Protein AF-0000000077543003 (afdb_homodimer)

Radius of gyration: 17.44 Å; Cα contacts (8 Å, |Δi|>4): 346; chains: 2; bounding box: 50×44×36 Å

Structure (mmCIF, N/CA/C/O backbone):
data_AF-0000000077543003-model_v1
#
loop_
_entity.id
_entity.type
_entity.pdbx_description
1 polymer 'Uncharacterized protein'
#
loop_
_atom_site.group_PDB
_atom_site.id
_atom_site.type_symbol
_atom_site.label_atom_id
_atom_site.label_alt_id
_atom_site.label_comp_id
_atom_site.label_asym_id
_atom_site.label_entity_id
_atom_site.label_seq_id
_atom_site.pdbx_PDB_ins_code
_atom_site.Cartn_x
_atom_site.Cartn_y
_atom_site.Cartn_z
_atom_site.occupancy
_atom_site.B_iso_or_equiv
_atom_site.auth_seq_id
_atom_site.auth_comp_id
_atom_site.auth_asym_id
_atom_site.auth_atom_id
_atom_site.pdbx_PDB_model_num
ATOM 1 N N . MET A 1 1 ? -26.031 11.914 14.305 1 41.25 1 MET A N 1
ATOM 2 C CA . MET A 1 1 ? -25.172 10.742 14.172 1 41.25 1 MET A CA 1
ATOM 3 C C . MET A 1 1 ? -23.984 10.828 15.141 1 41.25 1 MET A C 1
ATOM 5 O O . MET A 1 1 ? -23.328 11.859 15.234 1 41.25 1 MET A O 1
ATOM 9 N N . VAL A 1 2 ? -23.922 10.047 16.141 1 52.62 2 VAL A N 1
ATOM 10 C CA . VAL A 1 2 ? -22.953 10.148 17.234 1 52.62 2 VAL A CA 1
ATOM 11 C C . VAL A 1 2 ? -21.531 10.148 16.672 1 52.62 2 VAL A C 1
ATOM 13 O O . VAL A 1 2 ? -21.109 9.172 16.047 1 52.62 2 VAL A O 1
ATOM 16 N N . SER A 1 3 ? -20.984 11.211 16.266 1 73.56 3 SER A N 1
ATOM 17 C CA . SER A 1 3 ? -19.672 11.398 15.656 1 73.56 3 SER A CA 1
ATOM 18 C C . SER A 1 3 ? -18.562 10.953 16.609 1 73.56 3 SER A C 1
ATOM 20 O O . SER A 1 3 ? -18.469 11.43 17.734 1 73.56 3 SER A O 1
ATOM 22 N N . LEU A 1 4 ? -18 9.711 16.422 1 89.62 4 LEU A N 1
ATOM 23 C CA . LEU A 1 4 ? -16.891 9.203 17.234 1 89.62 4 LEU A CA 1
ATOM 24 C C . LEU A 1 4 ? -15.789 10.242 17.359 1 89.62 4 LEU A C 1
ATOM 26 O O . LEU A 1 4 ? -15.625 11.094 16.484 1 89.62 4 LEU A O 1
ATOM 30 N N . SER A 1 5 ? -15.18 10.297 18.531 1 95.69 5 SER A N 1
ATOM 31 C CA . SER A 1 5 ? -14.062 11.219 18.734 1 95.69 5 SER A CA 1
ATOM 32 C C . SER A 1 5 ? -12.906 10.898 17.781 1 95.69 5 SER A C 1
ATOM 34 O O . SER A 1 5 ? -12.766 9.758 17.328 1 95.69 5 SER A O 1
ATOM 36 N N . PRO A 1 6 ? -12.094 11.883 17.5 1 96.5 6 PRO A N 1
ATOM 37 C CA . PRO A 1 6 ? -10.914 11.641 16.656 1 96.5 6 PRO A CA 1
ATOM 38 C C . PRO A 1 6 ? -10.008 10.547 17.219 1 96.5 6 PRO A C 1
ATOM 40 O O . PRO A 1 6 ? -9.43 9.766 16.453 1 96.5 6 PRO A O 1
ATOM 43 N N . SER A 1 7 ? -9.859 10.461 18.516 1 96.69 7 SER A N 1
ATOM 44 C CA . SER A 1 7 ? -9.039 9.43 19.141 1 96.69 7 SER A CA 1
ATOM 45 C C . SER A 1 7 ? -9.633 8.047 18.922 1 96.69 7 SER A C 1
ATOM 47 O O . SER A 1 7 ? -8.898 7.066 18.734 1 96.69 7 SER A O 1
ATOM 49 N N . THR A 1 8 ? -10.922 7.922 18.953 1 97 8 THR A N 1
ATOM 50 C CA . THR A 1 8 ? -11.57 6.645 18.688 1 97 8 THR A CA 1
ATOM 51 C C . THR A 1 8 ? -11.352 6.207 17.25 1 97 8 THR A C 1
ATOM 53 O O . THR A 1 8 ? -11.039 5.043 16.984 1 97 8 THR A O 1
ATOM 56 N N . TRP A 1 9 ? -11.484 7.102 16.312 1 97.81 9 TRP A N 1
ATOM 57 C CA . TRP A 1 9 ? -11.211 6.793 14.914 1 97.81 9 TRP A CA 1
ATOM 58 C C . TRP A 1 9 ? -9.766 6.34 14.734 1 97.81 9 TRP A C 1
ATOM 60 O O . TRP A 1 9 ? -9.492 5.414 13.969 1 97.81 9 TRP A O 1
ATOM 70 N N . ASN A 1 10 ? -8.891 7.012 15.461 1 98.44 10 ASN A N 1
ATOM 71 C CA . ASN A 1 10 ? -7.488 6.617 15.383 1 98.44 10 ASN A CA 1
ATOM 72 C C . ASN A 1 10 ? -7.285 5.18 15.852 1 98.44 10 ASN A C 1
ATOM 74 O O . ASN A 1 10 ? -6.57 4.406 15.211 1 98.44 10 ASN A O 1
ATOM 78 N N . THR A 1 11 ? -7.953 4.816 16.938 1 98.25 11 THR A N 1
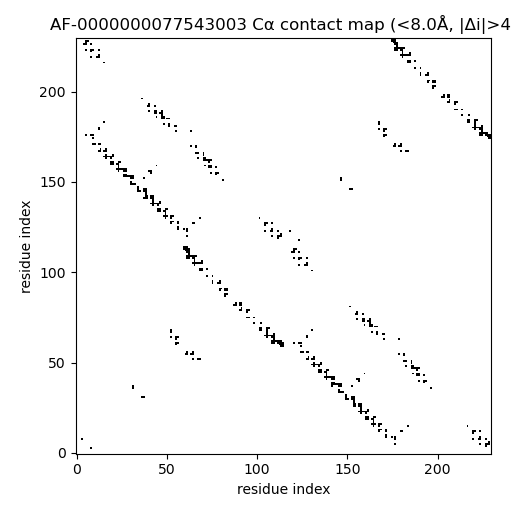ATOM 79 C CA . THR A 1 11 ? -7.863 3.459 17.469 1 98.25 11 THR A CA 1
ATOM 80 C C . THR A 1 11 ? -8.43 2.453 16.469 1 98.25 11 THR A C 1
ATOM 82 O O . THR A 1 11 ? -7.844 1.387 16.266 1 98.25 11 THR A O 1
ATOM 85 N N . LEU A 1 12 ? -9.508 2.77 15.875 1 98.06 12 LEU A N 1
ATOM 86 C CA . LEU A 1 12 ? -10.086 1.903 14.852 1 98.06 12 LEU A CA 1
ATOM 87 C C . LEU A 1 12 ? -9.133 1.757 13.664 1 98.06 12 LEU A C 1
ATOM 89 O O . LEU A 1 12 ? -8.992 0.665 13.109 1 98.06 12 LEU A O 1
ATOM 93 N N . GLY A 1 13 ? -8.492 2.902 13.266 1 98.5 13 GLY A N 1
ATOM 94 C CA . GLY A 1 13 ? -7.496 2.844 12.203 1 98.5 13 GLY A CA 1
ATOM 95 C C . GLY A 1 13 ? -6.328 1.932 12.539 1 98.5 13 GLY A C 1
ATOM 96 O O . GLY A 1 13 ? -5.848 1.196 11.672 1 98.5 13 GLY A O 1
ATOM 97 N N . LEU A 1 14 ? -5.867 1.936 13.75 1 98.62 14 LEU A N 1
ATOM 98 C CA . LEU A 1 14 ? -4.809 1.029 14.188 1 98.62 14 LEU A CA 1
ATOM 99 C C . LEU A 1 14 ? -5.277 -0.42 14.133 1 98.62 14 LEU A C 1
ATOM 101 O O . LEU A 1 14 ? -4.484 -1.326 13.875 1 98.62 14 LEU A O 1
ATOM 105 N N . GLY A 1 15 ? -6.535 -0.587 14.352 1 98.5 15 GLY A N 1
ATOM 106 C CA . GLY A 1 15 ? -7.113 -1.905 14.141 1 98.5 15 GLY A CA 1
ATOM 107 C C . GLY A 1 15 ? -7.012 -2.377 12.703 1 98.5 15 GLY A C 1
ATOM 108 O O . GLY A 1 15 ? -6.73 -3.549 12.445 1 98.5 15 GLY A O 1
ATOM 109 N N . VAL A 1 16 ? -7.281 -1.498 11.75 1 98.56 16 VAL A N 1
ATOM 110 C CA . VAL A 1 16 ? -7.129 -1.822 10.336 1 98.56 16 VAL A CA 1
ATOM 111 C C . VAL A 1 16 ? -5.672 -2.186 10.047 1 98.56 16 VAL A C 1
ATOM 113 O O . VAL A 1 16 ? -5.398 -3.131 9.305 1 98.56 16 VAL A O 1
ATOM 116 N N . ALA A 1 17 ? -4.68 -1.458 10.625 1 98.69 17 ALA A N 1
ATOM 117 C CA . ALA A 1 17 ? -3.262 -1.785 10.477 1 98.69 17 ALA A CA 1
ATOM 118 C C . ALA A 1 17 ? -2.98 -3.211 10.945 1 98.69 17 ALA A C 1
ATOM 120 O O . ALA A 1 17 ? -2.307 -3.977 10.25 1 98.69 17 ALA A O 1
ATOM 121 N N . ALA A 1 18 ? -3.545 -3.566 12.102 1 98.19 18 ALA A N 1
ATOM 122 C CA . ALA A 1 18 ? -3.379 -4.922 12.625 1 98.19 18 ALA A CA 1
ATOM 123 C C . ALA A 1 18 ? -4.012 -5.949 11.688 1 98.19 18 ALA A C 1
ATOM 125 O O . ALA A 1 18 ? -3.49 -7.055 11.531 1 98.19 18 ALA A O 1
ATOM 126 N N . GLY A 1 19 ? -5.121 -5.566 11.125 1 97.62 19 GLY A N 1
ATOM 127 C CA . GLY A 1 19 ? -5.75 -6.438 10.141 1 97.62 19 GLY A CA 1
ATOM 128 C C . GLY A 1 19 ? -4.867 -6.723 8.945 1 97.62 19 GLY A C 1
ATOM 129 O O . GLY A 1 19 ? -4.727 -7.879 8.531 1 97.62 19 GLY A O 1
ATOM 130 N N . TRP A 1 20 ? -4.246 -5.711 8.406 1 97.44 20 TRP A N 1
ATOM 131 C CA . TRP A 1 20 ? -3.342 -5.887 7.273 1 97.44 20 TRP A CA 1
ATOM 132 C C . TRP A 1 20 ? -2.127 -6.719 7.676 1 97.44 20 TRP A C 1
ATOM 134 O O . TRP A 1 20 ? -1.639 -7.535 6.887 1 97.44 20 TRP A O 1
ATOM 144 N N . ALA A 1 21 ? -1.606 -6.5 8.875 1 97 21 ALA A N 1
ATOM 145 C CA . ALA A 1 21 ? -0.487 -7.309 9.352 1 97 21 ALA A CA 1
ATOM 146 C C . ALA A 1 21 ? -0.865 -8.781 9.422 1 97 21 ALA A C 1
ATOM 148 O O . ALA A 1 21 ? -0.092 -9.648 9 1 97 21 ALA A O 1
ATOM 149 N N . THR A 1 22 ? -2.029 -9.055 9.922 1 95.69 22 THR A N 1
ATOM 150 C CA . THR A 1 22 ? -2.51 -10.422 10.031 1 95.69 22 THR A CA 1
ATOM 151 C C . THR A 1 22 ? -2.689 -11.047 8.648 1 95.69 22 THR A C 1
ATOM 153 O O . THR A 1 22 ? -2.266 -12.18 8.406 1 95.69 22 THR A O 1
ATOM 156 N N . LEU A 1 23 ? -3.309 -10.289 7.758 1 90.94 23 LEU A N 1
ATOM 157 C CA . LEU A 1 23 ? -3.48 -10.789 6.398 1 90.94 23 LEU A CA 1
ATOM 158 C C . LEU A 1 23 ? -2.129 -11.055 5.742 1 90.94 23 LEU A C 1
ATOM 160 O O . LEU A 1 23 ? -1.963 -12.047 5.027 1 90.94 23 LEU A O 1
ATOM 164 N N . GLY A 1 24 ? -1.182 -10.133 5.945 1 90.06 24 GLY A N 1
ATOM 165 C CA . GLY A 1 24 ? 0.164 -10.336 5.434 1 90.06 24 GLY A CA 1
ATOM 166 C C . GLY A 1 24 ? 0.815 -11.602 5.953 1 90.06 24 GLY A C 1
ATOM 167 O O . GLY A 1 24 ? 1.473 -12.328 5.199 1 90.06 24 GLY A O 1
ATOM 168 N N . LEU A 1 25 ? 0.625 -11.875 7.184 1 89.94 25 LEU A N 1
ATOM 169 C CA . LEU A 1 25 ? 1.165 -13.094 7.777 1 89.94 25 LEU A CA 1
ATOM 170 C C . LEU A 1 25 ? 0.517 -14.336 7.172 1 89.94 25 LEU A C 1
ATOM 172 O O . LEU A 1 25 ? 1.205 -15.305 6.844 1 89.94 25 LEU A O 1
ATOM 176 N N . VAL A 1 26 ? -0.748 -14.336 6.961 1 83.56 26 VAL A N 1
ATOM 177 C CA . VAL A 1 26 ? -1.475 -15.453 6.363 1 83.56 26 VAL A CA 1
ATOM 178 C C . VAL A 1 26 ? -1.038 -15.633 4.91 1 83.56 26 VAL A C 1
ATOM 180 O O . VAL A 1 26 ? -0.916 -16.766 4.43 1 83.56 26 VAL A O 1
ATOM 183 N N . GLY A 1 27 ? -0.895 -14.531 4.262 1 78.31 27 GLY A N 1
ATOM 184 C CA . GLY A 1 27 ? -0.444 -14.562 2.879 1 78.31 27 GLY A CA 1
ATOM 185 C C . GLY A 1 27 ? 0.878 -15.289 2.701 1 78.31 27 GLY A C 1
ATOM 186 O O . GLY A 1 27 ? 1.078 -15.992 1.709 1 78.31 27 GLY A O 1
ATOM 187 N N . PHE A 1 28 ? 1.748 -15.203 3.693 1 75.69 28 PHE A N 1
ATOM 188 C CA . PHE A 1 28 ? 3.033 -15.883 3.621 1 75.69 28 PHE A CA 1
ATOM 189 C C . PHE A 1 28 ? 2.846 -17.391 3.652 1 75.69 28 PHE A C 1
ATOM 191 O O . PHE A 1 28 ? 3.691 -18.141 3.154 1 75.69 28 PHE A O 1
ATOM 198 N N . PHE A 1 29 ? 1.587 -17.812 3.971 1 71 29 PHE A N 1
ATOM 199 C CA . PHE A 1 29 ? 1.369 -19.234 4.117 1 71 29 PHE A CA 1
ATOM 200 C C . PHE A 1 29 ? 0.332 -19.734 3.119 1 71 29 PHE A C 1
ATOM 202 O O . PHE A 1 29 ? 0.017 -20.938 3.082 1 71 29 PHE A O 1
ATOM 209 N N . GLN A 1 30 ? -0.212 -18.875 2.383 1 64.69 30 GLN A N 1
ATOM 210 C CA . GLN A 1 30 ? -1.275 -19.266 1.468 1 64.69 30 GLN A CA 1
ATOM 211 C C . GLN A 1 30 ? -0.704 -19.75 0.139 1 64.69 30 GLN A C 1
ATOM 213 O O . GLN A 1 30 ? 0.297 -19.219 -0.345 1 64.69 30 GLN A O 1
ATOM 218 N N . GLN A 1 31 ? -1.123 -20.938 -0.263 1 59.84 31 GLN A N 1
ATOM 219 C CA . GLN A 1 31 ? -0.816 -21.469 -1.582 1 59.84 31 GLN A CA 1
ATOM 220 C C . GLN A 1 31 ? -1.866 -21.047 -2.607 1 59.84 31 GLN A C 1
ATOM 222 O O . GLN A 1 31 ? -3.055 -21.328 -2.434 1 59.84 31 GLN A O 1
ATOM 227 N N . LEU A 1 32 ? -1.515 -19.984 -3.283 1 57.56 32 LEU A N 1
ATOM 228 C CA . LEU A 1 32 ? -2.484 -19.609 -4.309 1 57.56 32 LEU A CA 1
ATOM 229 C C . LEU A 1 32 ? -2.141 -20.266 -5.645 1 57.56 32 LEU A C 1
ATOM 231 O O . LEU A 1 32 ? -0.965 -20.406 -5.984 1 57.56 32 LEU A O 1
ATOM 235 N N . ASP A 1 33 ? -2.867 -21.125 -6.086 1 57.72 33 ASP A N 1
ATOM 236 C CA . ASP A 1 33 ? -2.564 -22.031 -7.199 1 57.72 33 ASP A CA 1
ATOM 237 C C . ASP A 1 33 ? -2.686 -21.297 -8.539 1 57.72 33 ASP A C 1
ATOM 239 O O . ASP A 1 33 ? -2.078 -21.703 -9.531 1 57.72 33 ASP A O 1
ATOM 243 N N . GLN A 1 34 ? -3.281 -20.188 -8.625 1 61.5 34 GLN A N 1
ATOM 244 C CA . GLN A 1 34 ? -3.482 -19.797 -10.023 1 61.5 34 GLN A CA 1
ATOM 245 C C . GLN A 1 34 ? -2.721 -18.531 -10.359 1 61.5 34 GLN A C 1
ATOM 247 O O . GLN A 1 34 ? -2.635 -17.609 -9.539 1 61.5 34 GLN A O 1
ATOM 252 N N . LEU A 1 35 ? -2.004 -18.547 -11.477 1 59.62 35 LEU A N 1
ATOM 253 C CA . LEU A 1 35 ? -1.245 -17.453 -12.078 1 59.62 35 LEU A CA 1
ATOM 254 C C . LEU A 1 35 ? -2.092 -16.188 -12.172 1 59.62 35 LEU A C 1
ATOM 256 O O . LEU A 1 35 ? -1.618 -15.094 -11.867 1 59.62 35 LEU A O 1
ATOM 260 N N . SER A 1 36 ? -3.207 -16.391 -12.719 1 66.94 36 SER A N 1
ATOM 261 C CA . SER A 1 36 ? -4.07 -15.242 -12.961 1 66.94 36 SER A CA 1
ATOM 262 C C . SER A 1 36 ? -4.406 -14.516 -11.656 1 66.94 36 SER A C 1
ATOM 264 O O . SER A 1 36 ? -4.539 -13.297 -11.641 1 66.94 36 SER A O 1
ATOM 266 N N . SER A 1 37 ? -4.367 -15.156 -10.695 1 77.06 37 SER A N 1
ATOM 267 C CA . SER A 1 37 ? -4.66 -14.578 -9.391 1 77.06 37 SER A CA 1
ATOM 268 C C . SER A 1 37 ? -3.496 -13.719 -8.898 1 77.06 37 SER A C 1
ATOM 270 O O . SER A 1 37 ? -3.707 -12.664 -8.297 1 77.06 37 SER A O 1
ATOM 272 N N . MET A 1 38 ? -2.383 -14.039 -9.398 1 78.88 38 MET A N 1
ATOM 273 C CA . MET A 1 38 ? -1.2 -13.312 -8.953 1 78.88 38 MET A CA 1
ATOM 27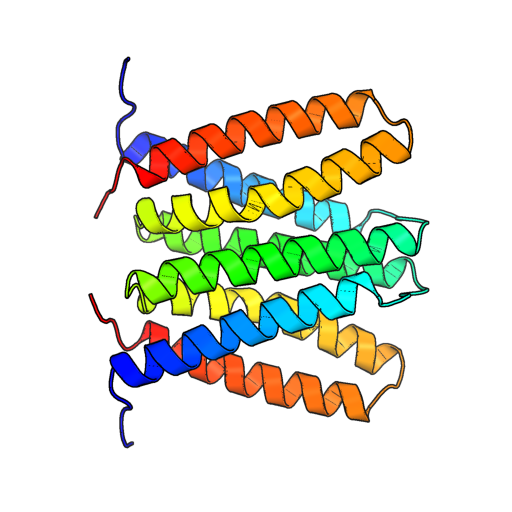4 C C . MET A 1 38 ? -1.154 -11.914 -9.562 1 78.88 38 MET A C 1
ATOM 276 O O . MET A 1 38 ? -0.813 -10.945 -8.875 1 78.88 38 MET A O 1
ATOM 280 N N . ALA A 1 39 ? -1.514 -11.906 -10.805 1 82.75 39 ALA A N 1
ATOM 281 C CA . ALA A 1 39 ? -1.541 -10.617 -11.492 1 82.75 39 ALA A CA 1
ATOM 282 C C . ALA A 1 39 ? -2.508 -9.656 -10.805 1 82.75 39 ALA A C 1
ATOM 284 O O . ALA A 1 39 ? -2.197 -8.477 -10.625 1 82.75 39 ALA A O 1
ATOM 285 N N . LEU A 1 40 ? -3.598 -10.141 -10.469 1 86.69 40 LEU A N 1
ATOM 286 C CA . LEU A 1 40 ? -4.613 -9.312 -9.836 1 86.69 40 LEU A CA 1
ATOM 287 C C . LEU A 1 40 ? -4.18 -8.914 -8.422 1 86.69 40 LEU A C 1
ATOM 289 O O . LEU A 1 40 ? -4.414 -7.781 -7.996 1 86.69 40 LEU A O 1
ATOM 293 N N . ILE A 1 41 ? -3.539 -9.781 -7.758 1 88.56 41 ILE A N 1
ATOM 294 C CA . ILE A 1 41 ? -3.068 -9.523 -6.402 1 88.56 41 ILE A CA 1
ATOM 295 C C . ILE A 1 41 ? -1.963 -8.469 -6.43 1 88.56 41 ILE A C 1
ATOM 297 O O . ILE A 1 41 ? -2.021 -7.477 -5.699 1 88.56 41 ILE A O 1
ATOM 301 N N . LEU A 1 42 ? -1.051 -8.664 -7.273 1 89.31 42 LEU A N 1
ATOM 302 C CA . LEU A 1 42 ? 0.066 -7.73 -7.398 1 89.31 42 LEU A CA 1
ATOM 303 C C . LEU A 1 42 ? -0.408 -6.379 -7.922 1 89.31 42 LEU A C 1
ATOM 305 O O . LEU A 1 42 ? -0.081 -5.336 -7.348 1 89.31 42 LEU A O 1
ATOM 309 N N . GLY A 1 43 ? -1.164 -6.426 -8.938 1 91.94 43 GLY A N 1
ATOM 310 C CA . GLY A 1 43 ? -1.626 -5.195 -9.562 1 91.94 43 GLY A CA 1
ATOM 311 C C . GLY A 1 43 ? -2.465 -4.336 -8.641 1 91.94 43 GLY A C 1
ATOM 312 O O . GLY A 1 43 ? -2.262 -3.121 -8.555 1 91.94 43 GLY A O 1
ATOM 313 N N . SER A 1 44 ? -3.4 -4.898 -7.973 1 94.19 44 SER A N 1
ATOM 314 C CA . SER A 1 44 ? -4.289 -4.137 -7.098 1 94.19 44 SER A CA 1
ATOM 315 C C . SER A 1 44 ? -3.518 -3.496 -5.949 1 94.19 44 SER A C 1
ATOM 317 O O . SER A 1 44 ? -3.764 -2.34 -5.602 1 94.19 44 SER A O 1
ATOM 319 N N . ARG A 1 45 ? -2.619 -4.184 -5.352 1 95.62 45 ARG A N 1
ATOM 320 C CA . ARG A 1 45 ? -1.847 -3.66 -4.23 1 95.62 45 ARG A CA 1
ATOM 321 C C . ARG A 1 45 ? -0.924 -2.533 -4.68 1 95.62 45 ARG A C 1
ATOM 323 O O . ARG A 1 45 ? -0.849 -1.487 -4.031 1 95.62 45 ARG A O 1
ATOM 330 N N . ASP A 1 46 ? -0.291 -2.73 -5.832 1 96.69 46 ASP A N 1
ATOM 331 C CA . ASP A 1 46 ? 0.576 -1.672 -6.34 1 96.69 46 ASP A CA 1
ATOM 332 C C . ASP A 1 46 ? -0.234 -0.435 -6.723 1 96.69 46 ASP A C 1
ATOM 334 O O . ASP A 1 46 ? 0.194 0.694 -6.477 1 96.69 46 ASP A O 1
ATOM 338 N N . PHE A 1 47 ? -1.412 -0.61 -7.258 1 96.56 47 PHE A N 1
ATOM 339 C CA . PHE A 1 47 ? -2.266 0.519 -7.609 1 96.56 47 PHE A CA 1
ATOM 340 C C . PHE A 1 47 ? -2.766 1.23 -6.359 1 96.56 47 PHE A C 1
ATOM 342 O O . PHE A 1 47 ? -2.93 2.451 -6.355 1 96.56 47 PHE A O 1
ATOM 349 N N . SER A 1 48 ? -3.076 0.48 -5.359 1 98.19 48 SER A N 1
ATOM 350 C CA . SER A 1 48 ? -3.49 1.083 -4.098 1 98.19 48 SER A CA 1
ATOM 351 C C . SER A 1 48 ? -2.406 2.002 -3.541 1 98.19 48 SER A C 1
ATOM 353 O O . SER A 1 48 ? -2.693 3.119 -3.109 1 98.19 48 SER A O 1
ATOM 355 N N . ILE A 1 49 ? -1.179 1.562 -3.545 1 98.56 49 ILE A N 1
ATOM 356 C CA . ILE A 1 49 ? -0.05 2.355 -3.07 1 98.56 49 ILE A CA 1
ATOM 357 C C . ILE A 1 49 ? 0.108 3.602 -3.938 1 98.56 49 ILE A C 1
ATOM 359 O O . ILE A 1 49 ? 0.27 4.711 -3.42 1 98.56 49 ILE A O 1
ATOM 363 N N . ALA A 1 50 ? -0.031 3.416 -5.266 1 98.62 50 ALA A N 1
ATOM 364 C CA . ALA A 1 50 ? 0.092 4.543 -6.188 1 98.62 50 ALA A CA 1
ATOM 365 C C . ALA A 1 50 ? -0.967 5.605 -5.898 1 98.62 50 ALA A C 1
ATOM 367 O O . ALA A 1 50 ? -0.662 6.797 -5.852 1 98.62 50 ALA A O 1
ATOM 368 N N . THR A 1 51 ? -2.135 5.148 -5.727 1 98.5 51 THR A N 1
ATOM 369 C CA . THR A 1 51 ? -3.246 6.059 -5.48 1 98.5 51 THR A CA 1
ATOM 370 C C . THR A 1 51 ? -3.033 6.832 -4.184 1 98.5 51 THR A C 1
ATOM 372 O O . THR A 1 51 ? -3.213 8.0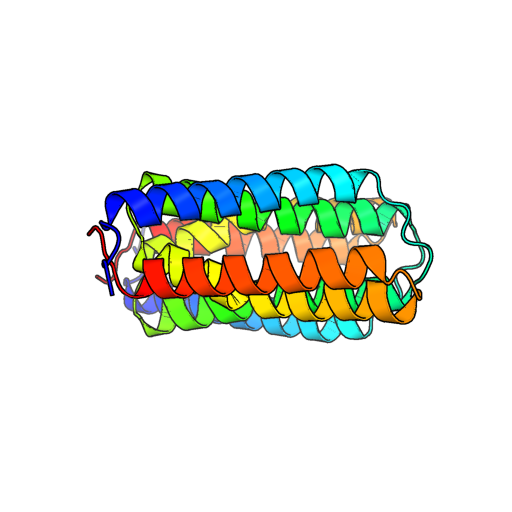55 -4.145 1 98.5 51 THR A O 1
ATOM 375 N N . ALA A 1 52 ? -2.641 6.133 -3.135 1 98.81 52 ALA A N 1
ATOM 376 C CA . ALA A 1 52 ? -2.387 6.809 -1.865 1 98.81 52 ALA A CA 1
ATOM 377 C C . ALA A 1 52 ? -1.27 7.836 -2.006 1 98.81 52 ALA A C 1
ATOM 379 O O . ALA A 1 52 ? -1.389 8.961 -1.518 1 98.81 52 ALA A O 1
ATOM 380 N N . LEU A 1 53 ? -0.215 7.465 -2.668 1 98.88 53 LEU A N 1
ATOM 381 C CA . LEU A 1 53 ? 0.904 8.383 -2.852 1 98.88 53 LEU A CA 1
ATOM 382 C C . LEU A 1 53 ? 0.477 9.609 -3.654 1 98.88 53 LEU A C 1
ATOM 384 O O . LEU A 1 53 ? 0.866 10.734 -3.332 1 98.88 53 LEU A O 1
ATOM 388 N N . PHE A 1 54 ? -0.26 9.367 -4.668 1 98.75 54 PHE A N 1
ATOM 389 C CA . PHE A 1 54 ? -0.726 10.477 -5.496 1 98.75 54 PHE A CA 1
ATOM 390 C C . PHE A 1 54 ? -1.574 11.445 -4.68 1 98.75 54 PHE A C 1
ATOM 392 O O . PHE A 1 54 ? -1.396 12.664 -4.766 1 98.75 54 PHE A O 1
ATOM 399 N N . MET A 1 55 ? -2.463 10.922 -3.9 1 98.44 55 MET A N 1
ATOM 400 C CA . MET A 1 55 ? -3.346 11.766 -3.098 1 98.44 55 MET A CA 1
ATOM 401 C C . MET A 1 55 ? -2.557 12.516 -2.029 1 98.44 55 MET A C 1
ATOM 403 O O . MET A 1 55 ? -2.801 13.703 -1.787 1 98.44 55 MET A O 1
ATOM 407 N N . LEU A 1 56 ? -1.665 11.852 -1.369 1 98.5 56 LEU A N 1
ATOM 408 C CA . LEU A 1 56 ? -0.83 12.516 -0.375 1 98.5 56 LEU A CA 1
ATOM 409 C C . LEU A 1 56 ? 0.026 13.602 -1.023 1 98.5 56 LEU A C 1
ATOM 411 O O . LEU A 1 56 ? 0.181 14.695 -0.468 1 98.5 56 LEU A O 1
ATOM 415 N N . GLY A 1 57 ? 0.571 13.281 -2.168 1 98.31 57 GLY A N 1
ATOM 416 C CA . GLY A 1 57 ? 1.372 14.258 -2.889 1 98.31 57 GLY A CA 1
ATOM 417 C C . GLY A 1 57 ? 0.584 15.492 -3.303 1 98.31 57 GLY A C 1
ATOM 418 O O . GLY A 1 57 ? 1.048 16.625 -3.127 1 98.31 57 GLY A O 1
ATOM 419 N N . ARG A 1 58 ? -0.549 15.305 -3.826 1 97.75 58 ARG A N 1
ATOM 420 C CA . ARG A 1 58 ? -1.401 16.406 -4.246 1 97.75 58 ARG A CA 1
ATOM 421 C C . ARG A 1 58 ? -1.789 17.281 -3.057 1 97.75 58 ARG A C 1
ATOM 423 O O . ARG A 1 58 ? -1.985 18.5 -3.205 1 97.75 58 ARG A O 1
ATOM 430 N N . ALA A 1 59 ? -1.911 16.672 -1.924 1 97.38 59 ALA A N 1
ATOM 431 C CA . ALA A 1 59 ? -2.291 17.391 -0.711 1 97.38 59 ALA A CA 1
ATOM 432 C C . ALA A 1 59 ? -1.074 18.047 -0.055 1 97.38 59 ALA A C 1
ATOM 434 O O . ALA A 1 59 ? -1.202 18.734 0.96 1 97.38 59 ALA A O 1
ATOM 435 N N . GLY A 1 60 ? 0.115 17.828 -0.611 1 97.56 60 GLY A N 1
ATOM 436 C CA . GLY A 1 60 ? 1.33 18.422 -0.076 1 97.56 60 GLY A CA 1
ATOM 437 C C . GLY A 1 60 ? 1.783 17.781 1.225 1 97.56 60 GLY A C 1
ATOM 438 O O . GLY A 1 60 ? 2.422 18.438 2.051 1 97.56 60 GLY A O 1
ATOM 439 N N . ARG A 1 61 ? 1.376 16.547 1.444 1 98.06 61 ARG A N 1
ATOM 440 C CA . ARG A 1 61 ? 1.723 15.859 2.68 1 98.06 61 ARG A CA 1
ATOM 441 C C . ARG A 1 61 ? 3.027 15.086 2.525 1 98.06 61 ARG A C 1
ATOM 443 O O . ARG A 1 61 ? 3.037 13.852 2.586 1 98.06 61 ARG A O 1
ATOM 450 N N . ASN A 1 62 ? 4.113 15.797 2.506 1 98.25 62 ASN A N 1
ATOM 451 C CA . ASN A 1 62 ? 5.43 15.242 2.211 1 98.25 62 ASN A CA 1
ATOM 452 C C . ASN A 1 62 ? 5.852 14.219 3.262 1 98.25 62 ASN A C 1
ATOM 454 O O . ASN A 1 62 ? 6.348 13.141 2.924 1 98.25 62 ASN A O 1
ATOM 458 N N . GLU A 1 63 ? 5.648 14.531 4.512 1 98.12 63 GLU A N 1
ATOM 459 C CA . GLU A 1 63 ? 6.105 13.641 5.57 1 98.12 63 GLU A CA 1
ATOM 460 C C . GLU A 1 63 ? 5.387 12.289 5.512 1 98.12 63 GLU A C 1
ATOM 462 O O . GLU A 1 63 ? 6.023 11.242 5.59 1 98.12 63 GLU A O 1
ATOM 467 N N . GLU A 1 64 ? 4.105 12.336 5.359 1 98.31 64 GLU A N 1
ATOM 468 C CA . GLU A 1 64 ? 3.289 11.125 5.289 1 98.31 64 GLU A CA 1
ATOM 469 C C . GLU A 1 64 ? 3.555 10.359 3.998 1 98.31 64 GLU A C 1
ATOM 471 O O . GLU A 1 64 ? 3.557 9.125 3.994 1 98.31 64 GLU A O 1
ATOM 476 N N . MET A 1 65 ? 3.752 11.109 2.918 1 98.5 65 MET A N 1
ATOM 477 C CA . MET A 1 65 ? 4.152 10.477 1.663 1 98.5 65 MET A CA 1
ATOM 478 C C . MET A 1 65 ? 5.477 9.734 1.825 1 98.5 65 MET A C 1
ATOM 480 O O . MET A 1 65 ? 5.629 8.609 1.35 1 98.5 65 MET A O 1
ATOM 484 N N . GLY A 1 66 ? 6.422 10.453 2.465 1 98.69 66 GLY A N 1
ATOM 485 C CA . GLY A 1 66 ? 7.699 9.812 2.74 1 98.69 66 GLY A CA 1
ATOM 486 C C . GLY A 1 66 ? 7.566 8.562 3.588 1 98.69 66 GLY A C 1
ATOM 487 O O . GLY A 1 66 ? 8.211 7.547 3.312 1 98.69 66 GLY A O 1
ATOM 488 N N . THR A 1 67 ? 6.73 8.617 4.629 1 98.62 67 THR A N 1
ATOM 489 C CA . THR A 1 67 ? 6.469 7.473 5.496 1 98.62 67 THR A CA 1
ATOM 490 C C . THR A 1 67 ? 5.961 6.281 4.684 1 98.62 67 THR A C 1
ATOM 492 O O . THR A 1 67 ? 6.426 5.156 4.867 1 98.62 67 THR A O 1
ATOM 495 N N . LEU A 1 68 ? 5.027 6.492 3.803 1 98.81 68 LEU A N 1
ATOM 496 C CA . LEU A 1 68 ? 4.488 5.426 2.967 1 98.81 68 LEU A CA 1
ATOM 497 C C . LEU A 1 68 ? 5.562 4.871 2.035 1 98.81 68 LEU A C 1
ATOM 499 O O . LEU A 1 68 ? 5.723 3.652 1.923 1 98.81 68 LEU A O 1
ATOM 503 N N . ILE A 1 69 ? 6.332 5.727 1.401 1 98.88 69 ILE A N 1
ATOM 504 C CA . ILE A 1 69 ? 7.383 5.27 0.497 1 98.88 69 ILE A CA 1
ATOM 505 C C . ILE A 1 69 ? 8.391 4.414 1.264 1 98.88 69 ILE A C 1
ATOM 507 O O . ILE A 1 69 ? 8.781 3.342 0.801 1 98.88 69 ILE A O 1
ATOM 511 N N . LEU A 1 70 ? 8.797 4.84 2.406 1 98.81 70 LEU A N 1
ATOM 512 C CA . LEU A 1 70 ? 9.773 4.086 3.186 1 98.81 70 LEU A CA 1
ATOM 513 C C . LEU A 1 70 ? 9.211 2.734 3.604 1 98.81 70 LEU A C 1
ATOM 515 O O . LEU A 1 70 ? 9.938 1.741 3.658 1 98.81 70 LEU A O 1
ATOM 519 N N . SER A 1 71 ? 7.91 2.699 3.92 1 98.69 71 SER A N 1
ATOM 520 C CA . SER A 1 71 ? 7.297 1.422 4.273 1 98.69 71 SER A CA 1
ATOM 521 C C . SER A 1 71 ? 7.336 0.448 3.102 1 98.69 71 SER A C 1
ATOM 523 O O . SER A 1 71 ? 7.395 -0.768 3.299 1 98.69 71 SER A O 1
ATOM 525 N N . THR A 1 72 ? 7.367 0.946 1.812 1 98.62 72 THR A N 1
ATOM 526 C CA . THR A 1 72 ? 7.336 0.083 0.636 1 98.62 72 THR A CA 1
ATOM 527 C C . THR A 1 72 ? 8.695 -0.563 0.402 1 98.62 72 THR A C 1
ATOM 529 O O . THR A 1 72 ? 8.836 -1.447 -0.447 1 98.62 72 THR A O 1
ATOM 532 N N . LEU A 1 73 ? 9.719 -0.212 1.175 1 98.5 73 LEU A N 1
ATOM 533 C CA . LEU A 1 73 ? 11.023 -0.853 0.998 1 98.5 73 LEU A CA 1
ATOM 534 C C . LEU A 1 73 ? 10.945 -2.336 1.348 1 98.5 73 LEU A C 1
ATOM 536 O O . LEU A 1 73 ? 11.727 -3.139 0.83 1 98.5 73 LEU A O 1
ATOM 540 N N . VAL A 1 74 ? 9.984 -2.746 2.188 1 96.81 74 VAL A N 1
ATOM 541 C CA . VAL A 1 74 ? 9.742 -4.156 2.463 1 96.81 74 VAL A CA 1
ATOM 542 C C . VAL A 1 74 ? 9.352 -4.875 1.174 1 96.81 74 VAL A C 1
ATOM 544 O O . VAL A 1 74 ? 9.789 -5.996 0.92 1 96.81 74 VAL A O 1
ATOM 547 N N . ILE A 1 75 ? 8.492 -4.234 0.376 1 96.75 75 ILE A N 1
ATOM 548 C CA . ILE A 1 75 ? 8.086 -4.777 -0.915 1 96.75 75 ILE A CA 1
ATOM 549 C C . ILE A 1 75 ? 9.312 -4.91 -1.824 1 96.75 75 ILE A C 1
ATOM 551 O O . ILE A 1 75 ? 9.5 -5.941 -2.473 1 96.75 75 ILE A O 1
ATOM 555 N N . CYS A 1 76 ? 10.125 -3.861 -1.847 1 97.19 76 CYS A N 1
ATOM 556 C CA . CYS A 1 76 ? 11.32 -3.885 -2.684 1 97.19 76 CYS A CA 1
ATOM 557 C C . CYS A 1 76 ? 12.227 -5.051 -2.305 1 97.19 76 CYS A C 1
ATOM 559 O O . CYS A 1 76 ? 12.75 -5.746 -3.178 1 97.19 76 CYS A O 1
ATOM 561 N N . GLY A 1 77 ? 12.414 -5.223 -0.994 1 96.75 77 GLY A N 1
ATOM 562 C CA . GLY A 1 77 ? 13.227 -6.352 -0.558 1 96.75 77 GLY A CA 1
ATOM 563 C C . GLY A 1 77 ? 12.695 -7.688 -1.049 1 96.75 77 GLY A C 1
ATOM 564 O O . GLY A 1 77 ? 13.461 -8.531 -1.515 1 96.75 77 GLY A O 1
ATOM 565 N N . ALA A 1 78 ? 11.406 -7.938 -0.95 1 93.38 78 ALA A N 1
ATOM 566 C CA . ALA A 1 78 ? 10.781 -9.18 -1.407 1 93.38 78 ALA A CA 1
ATOM 567 C C . ALA A 1 78 ? 10.945 -9.352 -2.914 1 93.38 78 ALA A C 1
ATOM 569 O O . ALA A 1 78 ? 11.297 -10.438 -3.385 1 93.38 78 ALA A O 1
ATOM 570 N N . ASP A 1 79 ? 10.688 -8.266 -3.662 1 92.5 79 ASP A N 1
ATOM 571 C CA . ASP A 1 79 ? 10.789 -8.336 -5.117 1 92.5 79 ASP A CA 1
ATOM 572 C C . ASP A 1 79 ? 12.219 -8.633 -5.555 1 92.5 79 ASP A C 1
ATOM 574 O O . ASP A 1 79 ? 12.445 -9.43 -6.469 1 92.5 79 ASP A O 1
ATOM 578 N N . ILE A 1 80 ? 13.141 -7.965 -4.945 1 95.31 80 ILE A N 1
ATOM 579 C CA . ILE A 1 80 ? 14.547 -8.188 -5.258 1 95.31 80 ILE A CA 1
ATOM 580 C C . ILE A 1 80 ? 14.922 -9.641 -4.98 1 95.31 80 ILE A C 1
ATOM 582 O O . ILE A 1 80 ? 15.562 -10.289 -5.805 1 95.31 80 ILE A O 1
ATOM 586 N N . TYR A 1 81 ? 14.492 -10.133 -3.871 1 94.44 81 TYR A N 1
ATOM 587 C CA . TYR A 1 81 ? 14.773 -11.523 -3.514 1 94.44 81 TYR A CA 1
ATOM 588 C C . TYR A 1 81 ? 14.211 -12.477 -4.562 1 94.44 81 TYR A C 1
ATOM 590 O O . TYR A 1 81 ? 14.883 -13.43 -4.965 1 94.44 81 TYR A O 1
ATOM 598 N N . LEU A 1 82 ? 13.031 -12.289 -4.996 1 88.75 82 LEU A N 1
ATOM 599 C CA . LEU A 1 82 ? 12.367 -13.188 -5.934 1 88.75 82 LEU A CA 1
ATOM 600 C C . LEU A 1 82 ? 13.094 -13.203 -7.277 1 88.75 82 LEU A C 1
ATOM 602 O O . LEU A 1 82 ? 13.273 -14.266 -7.875 1 88.75 82 LEU A O 1
ATOM 606 N N . VAL A 1 83 ? 13.445 -12.055 -7.727 1 91.06 83 VAL A N 1
ATOM 607 C CA . VAL A 1 83 ? 14.117 -12.016 -9.023 1 91.06 83 VAL A CA 1
ATOM 608 C C . VAL A 1 83 ? 15.531 -12.578 -8.891 1 91.06 83 VAL A C 1
ATOM 610 O O . VAL A 1 83 ? 16.047 -13.203 -9.82 1 91.06 83 VAL A O 1
ATOM 613 N N . TRP A 1 84 ? 16.203 -12.297 -7.746 1 93.56 84 TRP A N 1
ATOM 614 C CA . TRP A 1 84 ? 17.516 -12.891 -7.48 1 93.56 84 TRP A CA 1
ATOM 615 C C . TRP A 1 84 ? 17.422 -14.414 -7.449 1 93.56 84 TRP A C 1
ATOM 617 O O . TRP A 1 84 ? 18.25 -15.102 -8.055 1 93.56 84 TRP A O 1
ATOM 627 N N . LYS A 1 85 ? 16.469 -14.984 -6.785 1 91.25 85 LYS A N 1
ATOM 628 C CA . LYS A 1 85 ? 16.25 -16.422 -6.68 1 91.25 85 LYS A CA 1
ATOM 629 C C . LYS A 1 85 ? 16 -17.047 -8.055 1 91.25 85 LYS A C 1
ATOM 631 O O . LYS A 1 85 ? 16.406 -18.172 -8.312 1 91.25 85 LYS A O 1
ATOM 636 N N . ALA A 1 86 ? 15.359 -16.328 -8.914 1 87.56 86 ALA A N 1
ATOM 637 C CA . ALA A 1 86 ? 15.07 -16.766 -10.273 1 87.56 86 ALA A CA 1
ATOM 638 C C . ALA A 1 86 ? 16.281 -16.578 -11.18 1 87.56 86 ALA A C 1
ATOM 640 O O . ALA A 1 86 ? 16.203 -16.797 -12.391 1 87.56 86 ALA A O 1
ATOM 641 N N . LYS A 1 87 ? 17.375 -16.062 -10.625 1 93.94 87 LYS A N 1
ATOM 642 C CA . LYS A 1 87 ? 18.641 -15.875 -11.32 1 93.94 87 LYS A CA 1
ATOM 643 C C . LYS A 1 87 ? 18.516 -14.844 -12.438 1 93.94 87 LYS A C 1
ATOM 645 O O . LYS A 1 87 ? 19.172 -14.953 -13.469 1 93.94 87 LYS A O 1
ATOM 650 N N . ARG A 1 88 ? 17.609 -13.906 -12.32 1 93.44 88 ARG A N 1
ATOM 651 C CA . ARG A 1 88 ? 17.484 -12.773 -13.227 1 93.44 88 ARG A CA 1
ATOM 652 C C . ARG A 1 88 ? 18.297 -11.578 -12.719 1 93.44 88 ARG A C 1
ATOM 654 O O . ARG A 1 88 ? 17.734 -10.57 -12.289 1 93.44 88 ARG A O 1
ATOM 661 N N . TYR A 1 89 ? 19.578 -11.609 -12.891 1 95 89 TYR A N 1
ATOM 662 C CA . TYR A 1 89 ? 20.531 -10.742 -12.219 1 95 89 TYR A CA 1
ATOM 663 C C . TYR A 1 89 ? 20.422 -9.305 -12.719 1 95 89 TYR A C 1
ATOM 665 O O . TYR A 1 89 ? 20.609 -8.359 -11.961 1 95 89 TYR A O 1
ATOM 673 N N . ALA A 1 90 ? 20.141 -9.164 -14.023 1 95.94 90 ALA A N 1
ATOM 674 C CA . ALA A 1 90 ? 19.938 -7.809 -14.531 1 95.94 90 ALA A CA 1
ATOM 675 C C . ALA A 1 90 ? 18.766 -7.129 -13.82 1 95.94 90 ALA A C 1
ATOM 677 O O . ALA A 1 90 ? 18.859 -5.965 -13.422 1 95.94 90 ALA A O 1
ATOM 678 N N . GLU A 1 91 ? 17.703 -7.789 -13.664 1 93.25 91 GLU A N 1
ATOM 679 C CA . GLU A 1 91 ? 16.547 -7.273 -12.938 1 93.25 91 GLU A CA 1
ATOM 680 C C . GLU A 1 91 ? 16.875 -7.047 -11.469 1 93.25 91 GLU A C 1
ATOM 682 O O . GLU A 1 91 ? 16.391 -6.09 -10.859 1 93.25 91 GLU A O 1
ATOM 687 N N . THR A 1 92 ? 17.656 -7.922 -10.906 1 96 92 THR A N 1
ATOM 688 C CA . THR A 1 92 ? 18.062 -7.773 -9.516 1 96 92 THR A CA 1
ATOM 689 C C . THR A 1 92 ? 18.766 -6.441 -9.297 1 96 92 THR A C 1
ATOM 691 O O . THR A 1 92 ? 18.438 -5.703 -8.359 1 96 92 THR A O 1
ATOM 694 N N . ILE A 1 93 ? 19.672 -6.133 -10.141 1 97.88 93 ILE A N 1
ATOM 695 C CA . ILE A 1 93 ? 20.422 -4.891 -10.039 1 97.88 93 ILE A CA 1
ATOM 696 C C . ILE A 1 93 ? 19.484 -3.699 -10.242 1 97.88 93 ILE A C 1
ATOM 698 O O . ILE A 1 93 ? 19.531 -2.738 -9.469 1 97.88 93 ILE A O 1
ATOM 702 N N . THR A 1 94 ? 18.625 -3.768 -11.297 1 96.38 94 THR A N 1
ATOM 703 C CA . THR A 1 94 ? 17.688 -2.688 -11.586 1 96.38 94 THR A CA 1
ATOM 704 C C . THR A 1 94 ? 16.797 -2.418 -10.383 1 96.38 94 THR A C 1
ATOM 706 O O . THR A 1 94 ? 16.609 -1.266 -9.984 1 96.38 94 THR A O 1
ATOM 709 N N . PHE A 1 95 ? 16.281 -3.406 -9.758 1 96.44 95 PHE A N 1
ATOM 710 C CA . PHE A 1 95 ? 15.398 -3.256 -8.609 1 96.44 95 PHE A CA 1
ATOM 711 C C . PHE A 1 95 ? 16.156 -2.721 -7.398 1 96.44 95 PHE A C 1
ATOM 713 O O . PHE A 1 95 ? 15.617 -1.936 -6.617 1 96.44 95 PHE A O 1
ATOM 720 N N . THR A 1 96 ? 17.375 -3.176 -7.199 1 98 96 THR A N 1
ATOM 721 C CA . THR A 1 96 ? 18.172 -2.713 -6.07 1 98 96 THR A CA 1
ATOM 722 C C . THR A 1 96 ? 18.469 -1.221 -6.191 1 98 96 THR A C 1
ATOM 724 O O . THR A 1 96 ? 18.328 -0.475 -5.219 1 98 96 THR A O 1
ATOM 727 N N . VAL A 1 97 ? 18.844 -0.826 -7.363 1 98.12 97 VAL A N 1
ATOM 728 C CA . VAL A 1 97 ? 19.109 0.587 -7.605 1 98.12 97 VAL A CA 1
ATOM 729 C C . VAL A 1 97 ? 17.828 1.395 -7.426 1 98.12 97 VAL A C 1
ATOM 731 O O . VAL A 1 97 ? 17.844 2.447 -6.781 1 98.12 97 VAL A O 1
ATOM 734 N N . GLY A 1 98 ? 16.75 0.905 -7.977 1 97.69 98 GLY A N 1
ATOM 735 C CA . GLY A 1 98 ? 15.461 1.564 -7.801 1 97.69 98 GLY A CA 1
ATOM 736 C C . GLY A 1 98 ? 15.062 1.704 -6.344 1 97.69 98 GLY A C 1
ATOM 737 O O . GLY A 1 98 ? 14.602 2.768 -5.922 1 97.69 98 GLY A O 1
ATOM 738 N N . ALA A 1 99 ? 15.266 0.627 -5.605 1 98.44 99 ALA A N 1
ATOM 739 C CA . ALA A 1 99 ? 14.938 0.653 -4.18 1 98.44 99 ALA A CA 1
ATOM 740 C C . ALA A 1 99 ? 15.766 1.701 -3.447 1 98.44 99 ALA A C 1
ATOM 742 O O . ALA A 1 99 ? 15.258 2.414 -2.582 1 98.44 99 ALA A O 1
ATOM 743 N N . ALA A 1 100 ? 17.078 1.773 -3.77 1 98.5 100 ALA A N 1
ATOM 744 C CA . ALA A 1 100 ? 17.953 2.76 -3.154 1 98.5 100 ALA A CA 1
ATOM 745 C C . ALA A 1 100 ? 17.5 4.18 -3.463 1 98.5 100 ALA A C 1
ATOM 747 O O . ALA A 1 100 ? 17.453 5.035 -2.574 1 98.5 100 ALA A O 1
ATOM 748 N N . ILE A 1 101 ? 17.094 4.434 -4.684 1 98.56 101 ILE A N 1
ATOM 749 C CA . ILE A 1 101 ? 16.609 5.746 -5.098 1 98.56 101 ILE A CA 1
ATOM 750 C C . ILE A 1 101 ? 15.312 6.074 -4.371 1 98.56 101 ILE A C 1
ATOM 752 O O . ILE A 1 101 ? 15.156 7.168 -3.824 1 98.56 101 ILE A O 1
ATOM 756 N N . TRP A 1 102 ? 14.398 5.117 -4.328 1 98.75 102 TRP A N 1
ATOM 757 C CA . TRP A 1 102 ? 13.133 5.348 -3.639 1 98.75 102 TRP A CA 1
ATOM 758 C C . TRP A 1 102 ? 13.352 5.562 -2.146 1 98.75 102 TRP A C 1
ATOM 760 O O . TRP A 1 102 ? 12.664 6.375 -1.521 1 98.75 102 TRP A O 1
ATOM 770 N N . GLY A 1 103 ? 14.266 4.828 -1.569 1 98.69 103 GLY A N 1
ATOM 771 C CA . GLY A 1 103 ? 14.609 5.078 -0.18 1 98.69 103 GLY A CA 1
ATOM 772 C C . GLY A 1 103 ? 15.094 6.496 0.066 1 98.69 103 GLY A C 1
ATOM 773 O O . GLY A 1 103 ? 14.672 7.145 1.022 1 98.69 103 GLY A O 1
ATOM 774 N N . ALA A 1 104 ? 15.961 6.992 -0.784 1 98.44 104 ALA A N 1
ATOM 775 C CA . ALA A 1 104 ? 16.469 8.352 -0.667 1 98.44 104 ALA A CA 1
ATOM 776 C C . ALA A 1 104 ? 15.352 9.375 -0.821 1 98.44 104 ALA A C 1
ATOM 778 O O . ALA A 1 104 ? 15.289 10.359 -0.077 1 98.44 104 ALA A O 1
ATOM 779 N N . ILE A 1 105 ? 14.492 9.102 -1.761 1 98.5 105 ILE A N 1
ATOM 780 C CA . ILE A 1 105 ? 13.367 10.008 -1.978 1 98.5 105 ILE A CA 1
ATOM 781 C C . ILE A 1 105 ? 12.461 10 -0.75 1 98.5 105 ILE A C 1
ATOM 783 O O . ILE A 1 105 ? 12.023 11.062 -0.287 1 98.5 105 ILE A O 1
ATOM 787 N N . GLY A 1 106 ? 12.148 8.82 -0.245 1 98.62 106 GLY A N 1
ATOM 788 C CA . GLY A 1 106 ? 11.328 8.734 0.95 1 98.62 106 GLY A CA 1
ATOM 789 C C . GLY A 1 106 ? 11.906 9.492 2.129 1 98.62 106 GLY A C 1
ATOM 790 O O . GLY A 1 106 ? 11.188 10.219 2.818 1 98.62 106 GLY A O 1
ATOM 791 N N . LEU A 1 107 ? 13.172 9.328 2.379 1 98.06 107 LEU A N 1
ATOM 792 C CA . LEU A 1 107 ? 13.844 10.023 3.475 1 98.06 107 LEU A CA 1
ATOM 793 C C . LEU A 1 107 ? 13.828 11.531 3.25 1 98.06 107 LEU A C 1
ATOM 795 O O . LEU A 1 107 ? 13.609 12.305 4.188 1 98.06 107 LEU A O 1
ATOM 799 N N . GLY A 1 108 ? 14.125 11.906 2.061 1 97.75 108 GLY A N 1
ATOM 800 C CA . GLY A 1 108 ? 14.086 13.328 1.737 1 97.75 108 GLY A CA 1
ATOM 801 C C . GLY A 1 108 ? 12.719 13.953 1.963 1 97.75 108 GLY A C 1
ATOM 802 O O . GLY A 1 108 ? 12.617 15.047 2.52 1 97.75 108 GLY A O 1
ATOM 803 N N . LEU A 1 109 ? 11.695 13.305 1.508 1 97.94 109 LEU A N 1
ATOM 804 C CA . LEU A 1 109 ? 10.328 13.758 1.734 1 97.94 109 LEU A CA 1
ATOM 805 C C . LEU A 1 109 ? 10.031 13.859 3.227 1 97.94 109 LEU A C 1
ATOM 807 O O . LEU A 1 109 ? 9.523 14.883 3.693 1 97.94 109 LEU A O 1
ATOM 811 N N . TRP A 1 110 ? 10.367 12.797 3.879 1 96.38 110 TRP A N 1
ATOM 812 C CA . TRP A 1 110 ? 10.102 12.727 5.312 1 96.38 110 TRP A CA 1
ATOM 813 C C . TRP A 1 110 ? 10.773 13.875 6.047 1 96.38 110 TRP A C 1
ATOM 815 O O . TRP A 1 110 ? 10.227 14.414 7.012 1 96.38 110 TRP A O 1
ATOM 825 N N . ALA A 1 111 ? 11.875 14.344 5.586 1 96 111 ALA A N 1
ATOM 826 C CA . ALA A 1 111 ? 12.664 15.383 6.246 1 96 111 ALA A CA 1
ATOM 827 C C . ALA A 1 111 ? 12.289 16.766 5.734 1 96 111 ALA A C 1
ATOM 829 O O . ALA A 1 111 ? 12.781 17.781 6.238 1 96 111 ALA A O 1
ATOM 830 N N . SER A 1 112 ? 11.398 16.859 4.77 1 94.38 112 SER A N 1
ATOM 831 C CA . SER A 1 112 ? 11.07 18.141 4.156 1 94.38 112 SER A CA 1
ATOM 832 C C . SER A 1 112 ? 9.555 18.328 4.051 1 94.38 112 SER A C 1
ATOM 834 O O . SER A 1 112 ? 9 18.344 2.949 1 94.38 112 SER A O 1
ATOM 836 N N . PRO A 1 113 ? 8.945 18.609 5.164 1 92.94 113 PRO A N 1
ATOM 837 C CA . PRO A 1 113 ? 7.492 18.812 5.117 1 92.94 113 PRO A CA 1
ATOM 838 C C . PRO A 1 113 ? 7.098 20.078 4.355 1 92.94 113 PRO A C 1
ATOM 840 O O . PRO A 1 113 ? 7.816 21.078 4.391 1 92.94 113 PRO A O 1
ATOM 843 N N . LEU A 1 114 ? 6.117 20 3.564 1 89.38 114 LEU A N 1
ATOM 844 C CA . LEU A 1 114 ? 5.527 21.141 2.871 1 89.38 114 LEU A CA 1
ATOM 845 C C . LEU A 1 114 ? 4.465 21.812 3.734 1 89.38 114 LEU A C 1
ATOM 847 O O . LEU A 1 114 ? 4.27 23.031 3.652 1 89.38 114 LEU A O 1
ATOM 851 N N . LYS A 1 115 ? 3.766 21.016 4.398 1 79 115 LYS A N 1
ATOM 852 C CA . LYS A 1 115 ? 2.773 21.547 5.336 1 79 115 LYS A CA 1
ATOM 853 C C . LYS A 1 115 ? 3.068 21.094 6.762 1 79 115 LYS A C 1
ATOM 855 O O . LYS A 1 115 ? 3.684 20.047 6.965 1 79 115 LYS A O 1
ATOM 860 N N . MET B 1 1 ? 25.406 19.812 1.75 1 41.12 1 MET B N 1
ATOM 861 C CA . MET B 1 1 ? 24.609 18.984 0.842 1 41.12 1 MET B CA 1
ATOM 862 C C . MET B 1 1 ? 23.406 19.766 0.306 1 41.12 1 MET B C 1
ATOM 864 O O . MET B 1 1 ? 22.719 20.438 1.065 1 41.12 1 MET B O 1
ATOM 868 N N . VAL B 1 2 ? 23.344 20.109 -0.919 1 53.12 2 VAL B N 1
ATOM 869 C CA . VAL B 1 2 ? 22.344 20.984 -1.521 1 53.12 2 VAL B CA 1
ATOM 870 C C . VAL B 1 2 ? 20.953 20.453 -1.224 1 53.12 2 VAL B C 1
ATOM 872 O O . VAL B 1 2 ? 20.594 19.344 -1.639 1 53.12 2 VAL B O 1
ATOM 875 N N . SER B 1 3 ? 20.344 20.734 -0.175 1 73.81 3 SER B N 1
ATOM 876 C CA . SER B 1 3 ? 19.031 20.297 0.308 1 73.81 3 SER B CA 1
ATOM 877 C C . SER B 1 3 ? 17.922 20.703 -0.661 1 73.81 3 SER B C 1
ATOM 879 O O . SER B 1 3 ? 17.766 21.875 -0.992 1 73.81 3 SER B O 1
ATOM 881 N N . LEU B 1 4 ? 17.453 19.75 -1.552 1 90.12 4 LEU B N 1
ATOM 882 C CA . LEU B 1 4 ? 16.359 20.016 -2.486 1 90.12 4 LEU B CA 1
ATOM 883 C C . LEU B 1 4 ? 15.18 20.688 -1.778 1 90.12 4 LEU B C 1
ATOM 885 O O . LEU B 1 4 ? 15 20.5 -0.571 1 90.12 4 LEU B O 1
ATOM 889 N N . SER B 1 5 ? 14.547 21.625 -2.469 1 95.81 5 SER B N 1
ATOM 890 C CA . SER B 1 5 ? 13.367 22.266 -1.901 1 95.81 5 SER B CA 1
ATOM 891 C C . SER B 1 5 ? 12.266 21.266 -1.602 1 95.81 5 SER B C 1
ATOM 893 O O . SER B 1 5 ? 12.211 20.188 -2.221 1 95.81 5 SER B O 1
ATOM 895 N N . PRO B 1 6 ? 11.391 21.578 -0.678 1 96.62 6 PRO B N 1
ATOM 896 C CA . PRO B 1 6 ? 10.258 20.703 -0.388 1 96.62 6 PRO B CA 1
ATOM 897 C C . PRO B 1 6 ? 9.398 20.422 -1.62 1 96.62 6 PRO B C 1
ATOM 899 O O . PRO B 1 6 ? 8.898 19.297 -1.784 1 96.62 6 PRO B O 1
ATOM 902 N N . SER B 1 7 ? 9.219 21.375 -2.49 1 96.81 7 SER B N 1
ATOM 903 C CA . SER B 1 7 ? 8.438 21.172 -3.711 1 96.81 7 SER B CA 1
ATOM 904 C C . SER B 1 7 ? 9.125 20.172 -4.641 1 96.81 7 SER B C 1
ATOM 906 O O . SER B 1 7 ? 8.461 19.391 -5.32 1 96.81 7 SER B O 1
ATOM 908 N N . THR B 1 8 ? 10.414 20.203 -4.73 1 97.06 8 THR B N 1
ATOM 909 C CA . THR B 1 8 ? 11.148 19.25 -5.555 1 97.06 8 THR B CA 1
ATOM 910 C C . THR B 1 8 ? 10.992 17.844 -5.004 1 97.06 8 THR B C 1
ATOM 912 O O . THR B 1 8 ? 10.766 16.891 -5.762 1 97.06 8 THR B O 1
ATOM 915 N N . TRP B 1 9 ? 11.117 17.672 -3.717 1 97.88 9 TRP B N 1
ATOM 916 C CA . TRP B 1 9 ? 10.906 16.359 -3.1 1 97.88 9 TRP B CA 1
ATOM 917 C C . TRP B 1 9 ? 9.492 15.852 -3.379 1 97.88 9 TRP B C 1
ATOM 919 O O . TRP B 1 9 ? 9.305 14.664 -3.645 1 97.88 9 TRP B O 1
ATOM 929 N N . ASN B 1 10 ? 8.555 16.781 -3.33 1 98.44 10 ASN B N 1
ATOM 930 C CA . ASN B 1 10 ? 7.184 16.391 -3.635 1 98.44 10 ASN B CA 1
ATOM 931 C C . ASN B 1 10 ? 7.055 15.852 -5.059 1 98.44 10 ASN B C 1
ATOM 933 O O . ASN B 1 10 ? 6.41 14.828 -5.285 1 98.44 10 ASN B O 1
ATOM 937 N N . THR B 1 11 ? 7.711 16.531 -6 1 98.25 11 THR B N 1
ATOM 938 C CA . THR B 1 11 ? 7.684 16.094 -7.391 1 98.25 11 THR B CA 1
ATOM 939 C C . THR B 1 11 ? 8.336 14.727 -7.547 1 98.25 11 THR B C 1
ATOM 941 O O . THR B 1 11 ? 7.832 13.867 -8.273 1 98.25 11 THR B O 1
ATOM 944 N N . LEU B 1 12 ? 9.414 14.516 -6.895 1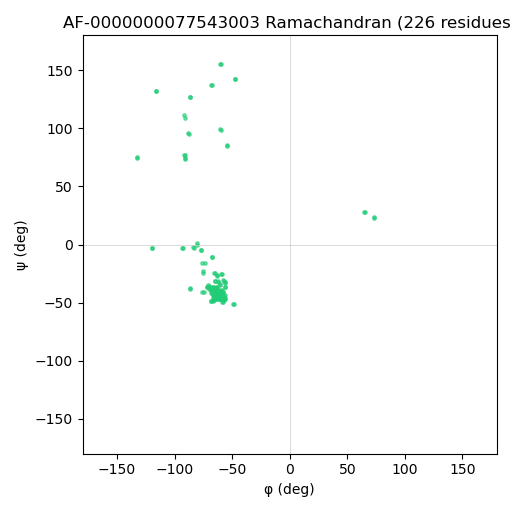 98.12 12 LEU B N 1
ATOM 945 C CA . LEU B 1 12 ? 10.07 13.211 -6.922 1 98.12 12 LEU B CA 1
ATOM 946 C C . LEU B 1 12 ? 9.172 12.133 -6.328 1 98.12 12 LEU B C 1
ATOM 948 O O . LEU B 1 12 ? 9.109 11.016 -6.848 1 98.12 12 LEU B O 1
ATOM 952 N N . GLY B 1 13 ? 8.477 12.492 -5.211 1 98.5 13 GLY B N 1
ATOM 953 C CA . GLY B 1 13 ? 7.516 11.562 -4.633 1 98.5 13 GLY B CA 1
ATOM 954 C C . GLY B 1 13 ? 6.395 11.188 -5.582 1 98.5 13 GLY B C 1
ATOM 955 O O . GLY B 1 13 ? 5.984 10.031 -5.641 1 98.5 13 GLY B O 1
ATOM 956 N N . LEU B 1 14 ? 5.902 12.117 -6.344 1 98.56 14 LEU B N 1
ATOM 957 C CA . LEU B 1 14 ? 4.887 11.836 -7.355 1 98.56 14 LEU B CA 1
ATOM 958 C C . LEU B 1 14 ? 5.445 10.93 -8.445 1 98.56 14 LEU B C 1
ATOM 960 O O . LEU B 1 14 ? 4.715 10.117 -9.023 1 98.56 14 LEU B O 1
ATOM 964 N N . GLY B 1 15 ? 6.699 11.078 -8.688 1 98.56 15 GLY B N 1
ATOM 965 C CA . GLY B 1 15 ? 7.359 10.133 -9.57 1 98.56 15 GLY B CA 1
ATOM 966 C C . GLY B 1 15 ? 7.324 8.711 -9.055 1 98.56 15 GLY B C 1
ATOM 967 O O . GLY B 1 15 ? 7.121 7.77 -9.828 1 98.56 15 GLY B O 1
ATOM 968 N N . VAL B 1 16 ? 7.574 8.516 -7.766 1 98.56 16 VAL B N 1
ATOM 969 C CA . VAL B 1 16 ? 7.484 7.195 -7.148 1 98.56 16 VAL B CA 1
ATOM 970 C C . VAL B 1 16 ? 6.062 6.656 -7.297 1 98.56 16 VAL B C 1
ATOM 972 O O . VAL B 1 16 ? 5.871 5.473 -7.586 1 98.56 16 VAL B O 1
ATOM 975 N N . ALA B 1 17 ? 5.012 7.5 -7.121 1 98.69 17 ALA B N 1
ATOM 976 C CA . ALA B 1 17 ? 3.621 7.102 -7.328 1 98.69 17 ALA B CA 1
ATOM 977 C C . ALA B 1 17 ? 3.41 6.57 -8.742 1 98.69 17 ALA B C 1
ATOM 979 O O . ALA B 1 17 ? 2.807 5.512 -8.938 1 98.69 17 ALA B O 1
ATOM 980 N N . ALA B 1 18 ? 3.951 7.293 -9.727 1 98.12 18 ALA B N 1
ATOM 981 C CA . ALA B 1 18 ? 3.854 6.855 -11.117 1 98.12 18 ALA B CA 1
ATOM 982 C C . ALA B 1 18 ? 4.574 5.527 -11.328 1 98.12 18 ALA B C 1
ATOM 984 O O . ALA B 1 18 ? 4.125 4.688 -12.109 1 98.12 18 ALA B O 1
ATOM 985 N N . GLY B 1 19 ? 5.684 5.387 -10.633 1 97.62 19 GLY B N 1
ATOM 986 C CA . GLY B 1 19 ? 6.395 4.117 -10.688 1 97.62 19 GLY B CA 1
ATOM 987 C C . GLY B 1 19 ? 5.562 2.947 -10.195 1 97.62 19 GLY B C 1
ATOM 988 O O . GLY B 1 19 ? 5.508 1.902 -10.852 1 97.62 19 GLY B O 1
ATOM 989 N N . TRP B 1 20 ? 4.887 3.121 -9.094 1 97.5 20 TRP B N 1
ATOM 990 C CA . TRP B 1 20 ? 4.027 2.068 -8.562 1 97.5 20 TRP B CA 1
ATOM 991 C C . TRP B 1 20 ? 2.855 1.796 -9.492 1 97.5 20 TRP B C 1
ATOM 993 O O . TRP B 1 20 ? 2.441 0.646 -9.664 1 97.5 20 TRP B O 1
ATOM 1003 N N . ALA B 1 21 ? 2.289 2.834 -10.078 1 97 21 ALA B N 1
ATOM 1004 C CA . ALA B 1 21 ? 1.209 2.643 -11.047 1 97 21 ALA B CA 1
ATOM 1005 C C . ALA B 1 21 ? 1.677 1.806 -12.234 1 97 21 ALA B C 1
ATOM 1007 O O . ALA B 1 21 ? 0.97 0.897 -12.672 1 97 21 ALA B O 1
ATOM 1008 N N . THR B 1 22 ? 2.84 2.113 -12.719 1 95.75 22 THR B N 1
ATOM 1009 C CA . THR B 1 22 ? 3.404 1.375 -13.844 1 95.75 22 THR B CA 1
ATOM 1010 C C . THR B 1 22 ? 3.656 -0.081 -13.469 1 95.75 22 THR B C 1
ATOM 1012 O O . THR B 1 22 ? 3.312 -0.994 -14.219 1 95.75 22 THR B O 1
ATOM 1015 N N . LEU B 1 23 ? 4.258 -0.273 -12.297 1 91.19 23 LEU B N 1
ATOM 1016 C CA . LEU B 1 23 ? 4.496 -1.636 -11.836 1 91.19 23 LEU B CA 1
ATOM 1017 C C . LEU B 1 23 ? 3.182 -2.393 -11.68 1 91.19 23 LEU B C 1
ATOM 1019 O O . LEU B 1 23 ? 3.096 -3.574 -12.023 1 91.19 23 LEU B O 1
ATOM 1023 N N . GLY B 1 24 ? 2.16 -1.733 -11.117 1 90.25 24 GLY B N 1
ATOM 1024 C CA . GLY B 1 24 ? 0.843 -2.342 -11.008 1 90.25 24 GLY B CA 1
ATOM 1025 C C . GLY B 1 24 ? 0.263 -2.76 -12.344 1 90.25 24 GLY B C 1
ATOM 1026 O O . GLY B 1 24 ? -0.33 -3.834 -12.461 1 90.25 24 GLY B O 1
ATOM 1027 N N . LEU B 1 25 ? 0.447 -1.948 -13.32 1 89.75 25 LEU B N 1
ATOM 1028 C CA . LEU B 1 25 ? -0.028 -2.266 -14.664 1 89.75 25 LEU B CA 1
ATOM 1029 C C . LEU B 1 25 ? 0.718 -3.467 -15.234 1 89.75 25 LEU B C 1
ATOM 1031 O O . LEU B 1 25 ? 0.105 -4.363 -15.812 1 89.75 25 LEU B O 1
ATOM 1035 N N . VAL B 1 26 ? 1.979 -3.564 -15.062 1 83.38 26 VAL B N 1
ATOM 1036 C CA . VAL B 1 26 ? 2.797 -4.672 -15.539 1 83.38 26 VAL B CA 1
ATOM 1037 C C . VAL B 1 26 ? 2.42 -5.953 -14.797 1 83.38 26 VAL B C 1
ATOM 1039 O O . VAL B 1 26 ? 2.393 -7.035 -15.391 1 83.38 26 VAL B O 1
ATOM 1042 N N . GLY B 1 27 ? 2.219 -5.809 -13.539 1 78.06 27 GLY B N 1
ATOM 1043 C CA . GLY B 1 27 ? 1.816 -6.945 -12.727 1 78.06 27 GLY B CA 1
ATOM 1044 C C . GLY B 1 27 ? 0.555 -7.621 -13.234 1 78.06 27 GLY B C 1
ATOM 1045 O O . GLY B 1 27 ? 0.435 -8.844 -13.172 1 78.06 27 GLY B O 1
ATOM 1046 N N . PHE B 1 28 ? -0.33 -6.84 -13.812 1 75.12 28 PHE B N 1
ATOM 1047 C CA . PHE B 1 28 ? -1.559 -7.41 -14.359 1 75.12 28 PHE B CA 1
ATOM 1048 C C . PHE B 1 28 ? -1.259 -8.297 -15.555 1 75.12 28 PHE B C 1
ATOM 1050 O O . PHE B 1 28 ? -2.035 -9.203 -15.875 1 75.12 28 PHE B O 1
ATOM 1057 N N . PHE B 1 29 ? 0.012 -8.219 -16.031 1 69.75 29 PHE B N 1
ATOM 1058 C CA . PHE B 1 29 ? 0.332 -8.969 -17.234 1 69.75 29 PHE B CA 1
ATOM 1059 C C . PHE B 1 29 ? 1.435 -9.984 -16.969 1 69.75 29 PHE B C 1
ATOM 1061 O O . PHE B 1 29 ? 1.838 -10.727 -17.859 1 69.75 29 PHE B O 1
ATOM 1068 N N . GLN B 1 30 ? 1.935 -9.992 -15.805 1 64.31 30 GLN B N 1
ATOM 1069 C CA . GLN B 1 30 ? 3.057 -10.883 -15.516 1 64.31 30 GLN B CA 1
ATOM 1070 C C . GLN B 1 30 ? 2.568 -12.258 -15.094 1 64.31 30 GLN B C 1
ATOM 1072 O O . GLN B 1 30 ? 1.554 -12.383 -14.406 1 64.31 30 GLN B O 1
ATOM 1077 N N . GLN B 1 31 ? 3.08 -13.273 -15.766 1 59.56 31 GLN B N 1
ATOM 1078 C CA . GLN B 1 31 ? 2.865 -14.664 -15.383 1 59.56 31 GLN B CA 1
ATOM 1079 C C . GLN B 1 31 ? 3.91 -15.125 -14.367 1 59.56 31 GLN B C 1
ATOM 1081 O O . GLN B 1 31 ? 5.113 -15.07 -14.641 1 59.56 31 GLN B O 1
ATOM 1086 N N . LEU B 1 32 ? 3.494 -15.008 -13.117 1 57.44 32 LEU B N 1
ATOM 1087 C CA . LEU B 1 32 ? 4.461 -15.508 -12.148 1 57.44 32 LEU B CA 1
ATOM 1088 C C . LEU B 1 32 ? 4.211 -16.984 -11.836 1 57.44 32 LEU B C 1
ATOM 1090 O O . LEU B 1 32 ? 3.059 -17.406 -11.742 1 57.44 32 LEU B O 1
ATOM 1094 N N . ASP B 1 33 ? 4.988 -17.828 -12.25 1 57.84 33 ASP B N 1
ATOM 1095 C CA . ASP B 1 33 ? 4.781 -19.266 -12.273 1 57.84 33 ASP B CA 1
ATOM 1096 C C . ASP B 1 33 ? 4.887 -19.859 -10.867 1 57.84 33 ASP B C 1
ATOM 1098 O O . ASP B 1 33 ? 4.316 -20.922 -10.586 1 57.84 33 ASP B O 1
ATOM 1102 N N . GLN B 1 34 ? 5.414 -19.203 -9.906 1 60.84 34 GLN B N 1
ATOM 1103 C CA . GLN B 1 34 ? 5.617 -20.062 -8.742 1 60.84 34 GLN B CA 1
ATOM 1104 C C . GLN B 1 34 ? 4.781 -19.594 -7.559 1 60.84 34 GLN B C 1
ATOM 1106 O O . GLN B 1 34 ? 4.625 -18.391 -7.344 1 60.84 34 GLN B O 1
ATOM 1111 N N . LEU B 1 35 ? 4.082 -20.531 -6.926 1 58.81 35 LEU B N 1
ATOM 1112 C CA . LEU B 1 35 ? 3.262 -20.391 -5.73 1 58.81 35 LEU B CA 1
ATOM 1113 C C . LEU B 1 35 ? 4.016 -19.641 -4.641 1 58.81 35 LEU B C 1
ATOM 1115 O O . LEU B 1 35 ? 3.457 -18.75 -3.992 1 58.81 35 LEU B O 1
ATOM 1119 N N . SER B 1 36 ? 5.16 -20.109 -4.418 1 66.31 36 SER B N 1
ATOM 1120 C CA . SER B 1 36 ? 5.941 -19.547 -3.326 1 66.31 36 SER B CA 1
ATOM 1121 C C . SER B 1 36 ? 6.195 -18.062 -3.545 1 66.31 36 SER B C 1
ATOM 1123 O O . SER B 1 36 ? 6.242 -17.281 -2.586 1 66.31 36 SER B O 1
ATOM 1125 N N . SER B 1 37 ? 6.172 -17.703 -4.637 1 77 37 SER B N 1
ATOM 1126 C CA . SER B 1 37 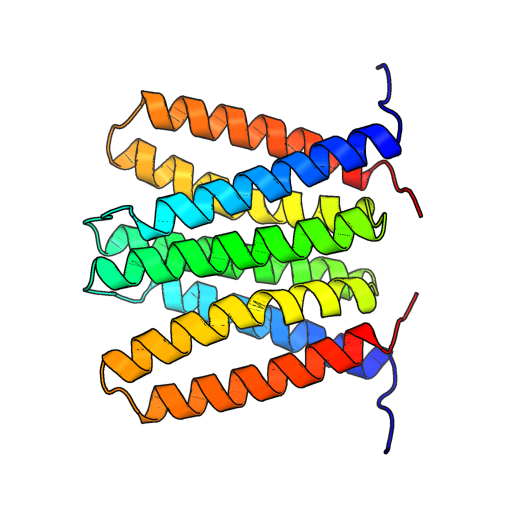? 6.395 -16.297 -4.973 1 77 37 SER B CA 1
ATOM 1127 C C . SER B 1 37 ? 5.172 -15.445 -4.652 1 77 37 SER B C 1
ATOM 1129 O O . SER B 1 37 ? 5.301 -14.312 -4.184 1 77 37 SER B O 1
ATOM 1131 N N . MET B 1 38 ? 4.086 -16.109 -4.613 1 78.75 38 MET B N 1
ATOM 1132 C CA . MET B 1 38 ? 2.85 -15.375 -4.367 1 78.75 38 MET B CA 1
ATOM 1133 C C . MET B 1 38 ? 2.729 -14.992 -2.896 1 78.75 38 MET B C 1
ATOM 1135 O O . MET B 1 38 ? 2.307 -13.883 -2.572 1 78.75 38 MET B O 1
ATOM 1139 N N . ALA B 1 39 ? 3.105 -15.945 -2.111 1 82.81 39 ALA B N 1
ATOM 1140 C CA . ALA B 1 39 ? 3.066 -15.68 -0.675 1 82.81 39 ALA B CA 1
ATOM 1141 C C . ALA B 1 39 ? 3.955 -14.492 -0.313 1 82.81 39 ALA B C 1
ATOM 1143 O O . ALA B 1 39 ? 3.568 -13.641 0.491 1 82.81 39 ALA B O 1
ATOM 1144 N N . LEU B 1 40 ? 5.066 -14.469 -0.857 1 86.69 40 LEU B N 1
ATOM 1145 C CA . LEU B 1 40 ? 6.012 -13.398 -0.566 1 86.69 40 LEU B CA 1
ATOM 1146 C C . LEU B 1 40 ? 5.523 -12.07 -1.146 1 86.69 40 LEU B C 1
ATOM 1148 O O . LEU B 1 40 ? 5.676 -11.023 -0.517 1 86.69 40 LEU B O 1
ATOM 1152 N N . ILE B 1 41 ? 4.918 -12.125 -2.27 1 88.62 41 ILE B N 1
ATOM 1153 C CA . ILE B 1 41 ? 4.406 -10.93 -2.926 1 88.62 41 ILE B CA 1
ATOM 1154 C C . ILE B 1 41 ? 3.236 -10.359 -2.123 1 88.62 41 ILE B C 1
ATOM 1156 O O . ILE B 1 41 ? 3.217 -9.172 -1.802 1 88.62 41 ILE B O 1
ATOM 1160 N N . LEU B 1 42 ? 2.355 -11.18 -1.779 1 89.44 42 LEU B N 1
ATOM 1161 C CA . LEU B 1 42 ? 1.188 -10.766 -1.011 1 89.44 42 LEU B CA 1
ATOM 1162 C C . LEU B 1 42 ? 1.593 -10.312 0.389 1 89.44 42 LEU B C 1
ATOM 1164 O O . LEU B 1 42 ? 1.193 -9.234 0.838 1 89.44 42 LEU B O 1
ATOM 1168 N N . GLY B 1 43 ? 2.373 -11.102 1.013 1 91.94 43 GLY B N 1
ATOM 1169 C CA . GLY B 1 43 ? 2.773 -10.805 2.381 1 91.94 43 GLY B CA 1
ATOM 1170 C C . GLY B 1 43 ? 3.537 -9.5 2.512 1 91.94 43 GLY B C 1
ATOM 1171 O O . GLY B 1 43 ? 3.264 -8.703 3.41 1 91.94 43 GLY B O 1
ATOM 1172 N N . SER B 1 44 ? 4.488 -9.281 1.681 1 94.38 44 SER B N 1
ATOM 1173 C CA . SER B 1 44 ? 5.305 -8.07 1.77 1 94.38 44 SER B CA 1
ATOM 1174 C C . SER B 1 44 ? 4.465 -6.82 1.535 1 94.38 44 SER B C 1
ATOM 1176 O O . SER B 1 44 ? 4.637 -5.812 2.227 1 94.38 44 SER B O 1
ATOM 1178 N N . ARG B 1 45 ? 3.576 -6.836 0.598 1 95.62 45 ARG B N 1
ATOM 1179 C CA . ARG B 1 45 ? 2.744 -5.68 0.293 1 95.62 45 ARG B CA 1
ATOM 1180 C C . ARG B 1 45 ? 1.767 -5.391 1.429 1 95.62 45 ARG B C 1
ATOM 1182 O O . ARG B 1 45 ? 1.616 -4.242 1.851 1 95.62 45 ARG B O 1
ATOM 1189 N N . ASP B 1 46 ? 1.19 -6.453 1.959 1 96.69 46 ASP B N 1
ATOM 1190 C CA . ASP B 1 46 ? 0.276 -6.246 3.078 1 96.69 46 ASP B CA 1
ATOM 1191 C C . ASP B 1 46 ? 1.021 -5.738 4.309 1 96.69 46 ASP B C 1
ATOM 1193 O O . ASP B 1 46 ? 0.519 -4.871 5.031 1 96.69 46 ASP B O 1
ATOM 1197 N N . PHE B 1 47 ? 2.213 -6.195 4.543 1 96.62 47 PHE B N 1
ATOM 1198 C CA . PHE B 1 47 ? 3.004 -5.723 5.672 1 96.62 47 PHE B CA 1
ATOM 1199 C C . PHE B 1 47 ? 3.428 -4.273 5.469 1 96.62 47 PHE B C 1
ATOM 1201 O O . PHE B 1 47 ? 3.518 -3.508 6.434 1 96.62 47 PHE B O 1
ATOM 1208 N N . SER B 1 48 ? 3.771 -3.936 4.277 1 98.12 48 SER B N 1
ATOM 1209 C CA . SER B 1 48 ? 4.109 -2.547 3.98 1 98.12 48 SER B CA 1
ATOM 1210 C C . SER B 1 48 ? 2.957 -1.61 4.32 1 98.12 48 SER B C 1
ATOM 1212 O O . SER B 1 48 ? 3.162 -0.564 4.941 1 98.12 48 SER B O 1
ATOM 1214 N N . ILE B 1 49 ? 1.753 -1.958 3.936 1 98.62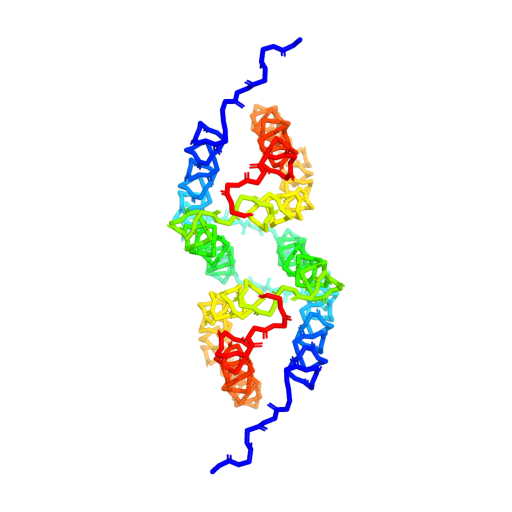 49 ILE B N 1
ATOM 1215 C CA . ILE B 1 49 ? 0.563 -1.166 4.227 1 98.62 49 ILE B CA 1
ATOM 1216 C C . ILE B 1 49 ? 0.356 -1.084 5.738 1 98.62 49 ILE B C 1
ATOM 1218 O O . ILE B 1 49 ? 0.113 -0.004 6.281 1 98.62 49 ILE B O 1
ATOM 1222 N N . ALA B 1 50 ? 0.546 -2.225 6.426 1 98.62 50 ALA B N 1
ATOM 1223 C CA . ALA B 1 50 ? 0.381 -2.258 7.875 1 98.62 50 ALA B CA 1
ATOM 1224 C C . ALA B 1 50 ? 1.364 -1.313 8.562 1 98.62 50 ALA B C 1
ATOM 1226 O O . ALA B 1 50 ? 0.986 -0.558 9.461 1 98.62 50 ALA B O 1
ATOM 1227 N N . THR B 1 51 ? 2.545 -1.395 8.141 1 98.5 51 THR B N 1
ATOM 1228 C CA . THR B 1 51 ? 3.592 -0.571 8.734 1 98.5 51 THR B CA 1
ATOM 1229 C C . THR B 1 51 ? 3.295 0.912 8.531 1 98.5 51 THR B C 1
ATOM 1231 O O . THR B 1 51 ? 3.402 1.707 9.469 1 98.5 51 THR B O 1
ATOM 1234 N N . ALA B 1 52 ? 2.922 1.277 7.316 1 98.81 52 ALA B N 1
ATOM 1235 C CA . ALA B 1 52 ? 2.59 2.674 7.051 1 98.81 52 ALA B CA 1
ATOM 1236 C C . ALA B 1 52 ? 1.414 3.131 7.91 1 98.81 52 ALA B C 1
ATOM 1238 O O . ALA B 1 52 ? 1.449 4.215 8.492 1 98.81 52 ALA B O 1
ATOM 1239 N N . LEU B 1 53 ? 0.398 2.314 8 1 98.88 53 LEU B N 1
ATOM 1240 C CA . LEU B 1 53 ? -0.769 2.67 8.797 1 98.88 53 LEU B CA 1
ATOM 1241 C C . LEU B 1 53 ? -0.396 2.822 10.266 1 98.88 53 LEU B C 1
ATOM 1243 O O . LEU B 1 53 ? -0.862 3.746 10.938 1 98.88 53 LEU B O 1
ATOM 1247 N N . PHE B 1 54 ? 0.381 1.928 10.727 1 98.75 54 PHE B N 1
ATOM 1248 C CA . PHE B 1 54 ? 0.802 1.989 12.125 1 98.75 54 PHE B CA 1
ATOM 1249 C C . PHE B 1 54 ? 1.563 3.279 12.406 1 98.75 54 PHE B C 1
ATOM 1251 O O . PHE B 1 54 ? 1.31 3.951 13.406 1 98.75 54 PHE B O 1
ATOM 1258 N N . MET B 1 55 ? 2.471 3.629 11.539 1 98.5 55 MET B N 1
ATOM 1259 C CA . MET B 1 55 ? 3.275 4.832 11.734 1 98.5 55 MET B CA 1
ATOM 1260 C C . MET B 1 55 ? 2.412 6.086 11.633 1 98.5 55 MET B C 1
ATOM 1262 O O . MET B 1 55 ? 2.58 7.023 12.414 1 98.5 55 MET B O 1
ATOM 1266 N N . LEU B 1 56 ? 1.55 6.137 10.68 1 98.5 56 LEU B N 1
ATOM 1267 C CA . LEU B 1 56 ? 0.648 7.277 10.555 1 98.5 56 LEU B CA 1
ATOM 1268 C C . LEU B 1 56 ? -0.255 7.387 11.781 1 98.5 56 LEU B C 1
ATOM 1270 O O . LEU B 1 56 ? -0.491 8.484 12.281 1 98.5 56 LEU B O 1
ATOM 1274 N N . GLY B 1 57 ? -0.752 6.262 12.227 1 98.31 57 GLY B N 1
ATOM 1275 C CA . GLY B 1 57 ? -1.592 6.254 13.414 1 98.31 57 GLY B CA 1
ATOM 1276 C C . GLY B 1 57 ? -0.869 6.734 14.656 1 98.31 57 GLY B C 1
ATOM 1277 O O . GLY B 1 57 ? -1.402 7.547 15.414 1 98.31 57 GLY B O 1
ATOM 1278 N N . ARG B 1 58 ? 0.29 6.273 14.867 1 97.75 58 ARG B N 1
ATOM 1279 C CA . ARG B 1 58 ? 1.081 6.676 16.031 1 97.75 58 ARG B CA 1
ATOM 1280 C C . ARG B 1 58 ? 1.383 8.172 15.984 1 97.75 58 ARG B C 1
ATOM 1282 O O . ARG B 1 58 ? 1.503 8.812 17.031 1 97.75 58 ARG B O 1
ATOM 1289 N N . ALA B 1 59 ? 1.503 8.695 14.805 1 97.38 59 ALA B N 1
ATOM 1290 C CA . ALA B 1 59 ? 1.805 10.109 14.633 1 97.38 59 ALA B CA 1
ATOM 1291 C C . ALA B 1 59 ? 0.535 10.953 14.695 1 97.38 59 ALA B C 1
ATOM 1293 O O . ALA B 1 59 ? 0.592 12.188 14.602 1 97.38 59 ALA B O 1
ATOM 1294 N N . GLY B 1 60 ? -0.618 10.312 14.836 1 97.5 60 GLY B N 1
ATOM 1295 C CA . GLY B 1 60 ? -1.881 11.031 14.938 1 97.5 60 GLY B CA 1
ATOM 1296 C C . GLY B 1 60 ? -2.332 11.625 13.617 1 97.5 60 GLY B C 1
ATOM 1297 O O . GLY B 1 60 ? -3.033 12.641 13.594 1 97.5 60 GLY B O 1
ATOM 1298 N N . ARG B 1 61 ? -1.854 11.062 12.516 1 98 61 ARG B N 1
ATOM 1299 C CA . ARG B 1 61 ? -2.193 11.578 11.195 1 98 61 ARG B CA 1
ATOM 1300 C C . ARG B 1 61 ? -3.443 10.898 10.641 1 98 61 ARG B C 1
ATOM 1302 O O . ARG B 1 61 ? -3.379 10.188 9.641 1 98 61 ARG B O 1
ATOM 1309 N N . ASN B 1 62 ? -4.57 11.258 11.18 1 98.25 62 ASN B N 1
ATOM 1310 C CA . ASN B 1 62 ? -5.84 10.602 10.891 1 98.25 62 ASN B CA 1
ATOM 1311 C C . ASN B 1 62 ? -6.234 10.766 9.422 1 98.25 62 ASN B C 1
ATOM 1313 O O . ASN B 1 62 ? -6.652 9.805 8.773 1 98.25 62 ASN B O 1
ATOM 1317 N N . GLU B 1 63 ? -6.086 11.945 8.891 1 98.06 63 GLU B N 1
ATOM 1318 C CA . GLU B 1 63 ? -6.516 12.195 7.52 1 98.06 63 GLU B CA 1
ATOM 1319 C C . GLU B 1 63 ? -5.715 11.352 6.531 1 98.06 63 GLU B C 1
ATOM 1321 O O . GLU B 1 63 ? -6.285 10.727 5.637 1 98.06 63 GLU B O 1
ATOM 1326 N N . GLU B 1 64 ? -4.422 11.344 6.699 1 98.31 64 GLU B N 1
ATOM 1327 C CA . GLU B 1 64 ? -3.531 10.594 5.824 1 98.31 64 GLU B CA 1
ATOM 1328 C C . GLU B 1 64 ? -3.717 9.086 6.012 1 98.31 64 GLU B C 1
ATOM 1330 O O . GLU B 1 64 ? -3.646 8.328 5.047 1 98.31 64 GLU B O 1
ATOM 1335 N N . MET B 1 65 ? -3.932 8.703 7.266 1 98.5 65 MET B N 1
ATOM 1336 C CA . MET B 1 65 ? -4.258 7.309 7.539 1 98.5 65 MET B CA 1
ATOM 1337 C C . MET B 1 65 ? -5.543 6.898 6.82 1 98.5 65 MET B C 1
ATOM 1339 O O . MET B 1 65 ? -5.609 5.82 6.227 1 98.5 65 MET B O 1
ATOM 1343 N N . GLY B 1 66 ? -6.543 7.781 6.957 1 98.69 66 GLY B N 1
ATOM 1344 C CA . GLY B 1 66 ? -7.789 7.527 6.25 1 98.69 66 GLY B CA 1
ATOM 1345 C C . GLY B 1 66 ? -7.605 7.422 4.746 1 98.69 66 GLY B C 1
ATOM 1346 O O . GLY B 1 66 ? -8.188 6.539 4.105 1 98.69 66 GLY B O 1
ATOM 1347 N N . THR B 1 67 ? -6.82 8.32 4.16 1 98.62 67 THR B N 1
ATOM 1348 C CA . THR B 1 67 ? -6.516 8.305 2.732 1 98.62 67 THR B CA 1
ATOM 1349 C C . THR B 1 67 ? -5.914 6.965 2.32 1 98.62 67 THR B C 1
ATOM 1351 O O . THR B 1 67 ? -6.316 6.379 1.313 1 98.62 67 THR B O 1
ATOM 1354 N N . LEU B 1 68 ? -4.957 6.461 3.066 1 98.81 68 LEU B N 1
ATOM 1355 C CA . LEU B 1 68 ? -4.332 5.18 2.768 1 98.81 68 LEU B CA 1
ATOM 1356 C C . LEU B 1 68 ? -5.344 4.043 2.879 1 98.81 68 LEU B C 1
ATOM 1358 O O . LEU B 1 68 ? -5.43 3.195 1.988 1 98.81 68 LEU B O 1
ATOM 1362 N N . ILE B 1 69 ? -6.148 4.031 3.914 1 98.88 69 ILE B N 1
ATOM 1363 C CA . ILE B 1 69 ? -7.141 2.977 4.09 1 98.88 69 ILE B CA 1
ATOM 1364 C C . ILE B 1 69 ? -8.117 2.986 2.914 1 98.88 69 ILE B C 1
ATOM 1366 O O . ILE B 1 69 ? -8.43 1.936 2.35 1 98.88 69 ILE B O 1
ATOM 1370 N N . LEU B 1 70 ? -8.586 4.113 2.529 1 98.75 70 LEU B N 1
ATOM 1371 C CA . LEU B 1 70 ? -9.531 4.199 1.427 1 98.75 70 LEU B CA 1
ATOM 1372 C C . LEU B 1 70 ? -8.898 3.729 0.122 1 98.75 70 LEU B C 1
ATOM 1374 O O . LEU B 1 70 ? -9.57 3.113 -0.711 1 98.75 70 LEU B O 1
ATOM 1378 N N . SER B 1 71 ? -7.605 4.043 -0.074 1 98.69 71 SER B N 1
ATOM 1379 C CA . SER B 1 71 ? -6.93 3.568 -1.276 1 98.69 71 SER B CA 1
ATOM 1380 C C . SER B 1 71 ? -6.867 2.045 -1.312 1 98.69 71 SER B C 1
ATOM 1382 O O . SER B 1 71 ? -6.852 1.445 -2.389 1 98.69 71 SER B O 1
ATOM 1384 N N . THR B 1 72 ? -6.898 1.339 -0.117 1 98.62 72 THR B N 1
ATOM 1385 C CA . THR B 1 72 ? -6.781 -0.114 -0.062 1 98.62 72 THR B CA 1
ATOM 1386 C C . THR B 1 72 ? -8.094 -0.78 -0.46 1 98.62 72 THR B C 1
ATOM 1388 O O . THR B 1 72 ? -8.148 -1.999 -0.635 1 98.62 72 THR B O 1
ATOM 1391 N N . LEU B 1 73 ? -9.148 -0.02 -0.701 1 98.5 73 LEU B N 1
ATOM 1392 C CA . LEU B 1 73 ? -10.398 -0.635 -1.13 1 98.5 73 LEU B CA 1
ATOM 1393 C C . LEU B 1 73 ? -10.25 -1.271 -2.508 1 98.5 73 LEU B C 1
ATOM 1395 O O . LEU B 1 73 ? -10.961 -2.223 -2.838 1 98.5 73 LEU B O 1
ATOM 1399 N N . VAL B 1 74 ? -9.297 -0.805 -3.324 1 96.88 74 VAL B N 1
ATOM 1400 C CA . VAL B 1 74 ? -8.984 -1.448 -4.594 1 96.88 74 VAL B CA 1
ATOM 1401 C C . VAL B 1 74 ? -8.5 -2.875 -4.348 1 96.88 74 VAL B C 1
ATOM 1403 O O . VAL B 1 74 ? -8.859 -3.797 -5.086 1 96.88 74 VAL B O 1
ATOM 1406 N N . ILE B 1 75 ? -7.668 -3.047 -3.322 1 96.75 75 ILE B N 1
ATOM 1407 C CA . ILE B 1 75 ? -7.191 -4.371 -2.934 1 96.75 75 ILE B CA 1
ATOM 1408 C C . ILE B 1 75 ? -8.375 -5.242 -2.51 1 96.75 75 ILE B C 1
ATOM 1410 O O . ILE B 1 75 ? -8.484 -6.398 -2.922 1 96.75 75 ILE B O 1
ATOM 1414 N N . CYS B 1 76 ? -9.258 -4.664 -1.694 1 97.25 76 CYS B N 1
ATOM 1415 C CA . CYS B 1 76 ? -10.422 -5.406 -1.23 1 97.25 76 CYS B CA 1
ATOM 1416 C C . CYS B 1 76 ? -11.266 -5.887 -2.406 1 97.25 76 CYS B C 1
ATOM 1418 O O . CYS B 1 76 ? -11.719 -7.031 -2.424 1 97.25 76 CYS B O 1
ATOM 1420 N N . GLY B 1 77 ? -11.477 -4.973 -3.354 1 96.75 77 GLY B N 1
ATOM 1421 C CA . GLY B 1 77 ? -12.227 -5.375 -4.531 1 96.75 77 GLY B CA 1
ATOM 1422 C C . GLY B 1 77 ? -11.602 -6.555 -5.258 1 96.75 77 GLY B C 1
ATOM 1423 O O . GLY B 1 77 ? -12.305 -7.488 -5.652 1 96.75 77 GLY B O 1
ATOM 1424 N N . ALA B 1 78 ? -10.305 -6.559 -5.48 1 93.31 78 ALA B N 1
ATOM 1425 C CA . ALA B 1 78 ? -9.594 -7.645 -6.148 1 93.31 78 ALA B CA 1
ATOM 1426 C C . ALA B 1 78 ? -9.703 -8.945 -5.355 1 93.31 78 ALA B C 1
ATOM 1428 O O . ALA B 1 78 ? -9.969 -10.008 -5.922 1 93.31 78 ALA B O 1
ATOM 1429 N N . ASP B 1 79 ? -9.484 -8.844 -4.035 1 92.5 79 ASP B N 1
ATOM 1430 C CA . ASP B 1 79 ? -9.539 -10.031 -3.188 1 92.5 79 ASP B CA 1
ATOM 1431 C C . ASP B 1 79 ? -10.938 -10.641 -3.188 1 92.5 79 ASP B C 1
ATOM 1433 O O . ASP B 1 79 ? -11.094 -11.859 -3.252 1 92.5 79 ASP B O 1
ATOM 1437 N N . ILE B 1 80 ? -11.914 -9.805 -3.074 1 95.38 80 ILE B N 1
ATOM 1438 C CA . ILE B 1 80 ? -13.297 -10.273 -3.092 1 95.38 80 ILE B CA 1
ATOM 1439 C C . ILE B 1 80 ? -13.594 -10.977 -4.414 1 95.38 80 ILE B C 1
ATOM 1441 O O . ILE B 1 80 ? -14.172 -12.062 -4.43 1 95.38 80 ILE B O 1
ATOM 1445 N N . TYR B 1 81 ? -13.172 -10.391 -5.473 1 94.44 81 TYR B N 1
ATOM 1446 C CA . TYR B 1 81 ? -13.375 -10.984 -6.789 1 94.44 81 TYR B CA 1
ATOM 1447 C C . TYR B 1 81 ? -12.734 -12.359 -6.871 1 94.44 81 TYR B C 1
ATOM 1449 O O . TYR B 1 81 ? -13.336 -13.305 -7.383 1 94.44 81 TYR B O 1
ATOM 1457 N N . LEU B 1 82 ? -11.547 -12.508 -6.43 1 88.75 82 LEU B N 1
ATOM 1458 C CA . LEU B 1 82 ? -10.797 -13.758 -6.531 1 88.75 82 LEU B CA 1
ATOM 1459 C C . LEU B 1 82 ? -11.477 -14.867 -5.73 1 88.75 82 LEU B C 1
ATOM 1461 O O . LEU B 1 82 ? -11.578 -16 -6.195 1 88.75 82 LEU B O 1
ATOM 1465 N N . VAL B 1 83 ? -11.891 -14.531 -4.566 1 91.12 83 VAL B N 1
ATOM 1466 C CA . VAL B 1 83 ? -12.523 -15.57 -3.75 1 91.12 83 VAL B CA 1
ATOM 1467 C C . VAL B 1 83 ? -13.898 -15.898 -4.309 1 91.12 83 VAL B C 1
ATOM 1469 O O . VAL B 1 83 ? -14.352 -17.047 -4.238 1 91.12 83 VAL B O 1
ATOM 1472 N N . TRP B 1 84 ? -14.633 -14.859 -4.82 1 93.62 84 TRP B N 1
ATOM 1473 C CA . TRP B 1 84 ? -15.906 -15.102 -5.484 1 93.62 84 TRP B CA 1
ATOM 1474 C C . TRP B 1 84 ? -15.727 -16.016 -6.695 1 93.62 84 TRP B C 1
ATOM 1476 O O . TRP B 1 84 ? -16.484 -16.969 -6.883 1 93.62 84 TRP B O 1
ATOM 1486 N N . LYS B 1 85 ? -14.758 -15.781 -7.527 1 91.44 85 LYS B N 1
ATOM 1487 C CA . LYS B 1 85 ? -14.461 -16.578 -8.711 1 91.44 85 LYS B CA 1
ATOM 1488 C C . LYS B 1 85 ? -14.133 -18.031 -8.336 1 91.44 85 LYS B C 1
ATOM 1490 O O . LYS B 1 85 ? -14.461 -18.953 -9.078 1 91.44 85 LYS B O 1
ATOM 1495 N N . ALA B 1 86 ? -13.5 -18.219 -7.215 1 87.69 86 ALA B N 1
ATOM 1496 C CA . ALA B 1 86 ? -13.141 -19.547 -6.715 1 87.69 86 ALA B CA 1
ATOM 1497 C C . ALA B 1 86 ? -14.328 -20.219 -6.031 1 87.69 86 ALA B C 1
ATOM 1499 O O . ALA B 1 86 ? -14.195 -21.297 -5.453 1 87.69 86 ALA B O 1
ATOM 1500 N N . LYS B 1 87 ? -15.477 -19.531 -6.012 1 93.94 87 LYS B N 1
ATOM 1501 C CA . LYS B 1 87 ? -16.734 -20.031 -5.465 1 93.94 87 LYS B CA 1
ATOM 1502 C C . LYS B 1 87 ? -16.625 -20.266 -3.961 1 93.94 87 LYS B C 1
ATOM 1504 O O . LYS B 1 87 ? -17.25 -21.188 -3.42 1 93.94 87 LYS B O 1
ATOM 1509 N N . ARG B 1 88 ? -15.789 -19.547 -3.271 1 93.5 88 ARG B N 1
ATOM 1510 C CA . ARG B 1 88 ? -15.703 -19.531 -1.815 1 93.5 88 ARG B CA 1
ATOM 1511 C C . ARG B 1 88 ? -16.594 -18.453 -1.218 1 93.5 88 ARG B C 1
ATOM 1513 O O . ARG B 1 88 ? -16.109 -17.453 -0.686 1 93.5 88 ARG B O 1
ATOM 1520 N N . TYR B 1 89 ? -17.875 -18.703 -1.174 1 95.06 89 TYR B N 1
ATOM 1521 C CA . TYR B 1 89 ? -18.891 -17.688 -0.941 1 95.06 89 TYR B CA 1
ATOM 1522 C C . TYR B 1 89 ? -18.859 -17.188 0.496 1 95.06 89 TYR B C 1
ATOM 1524 O O . TYR B 1 89 ? -19.125 -16.016 0.757 1 95.06 89 TYR B O 1
ATOM 1532 N N . ALA B 1 90 ? -18.547 -18.094 1.43 1 95.88 90 ALA B N 1
ATOM 1533 C CA . ALA B 1 90 ? -18.406 -17.641 2.811 1 95.88 90 ALA B CA 1
ATOM 1534 C C . ALA B 1 90 ? -17.297 -16.594 2.938 1 95.88 90 ALA B C 1
ATOM 1536 O O . ALA B 1 90 ? -17.484 -15.562 3.596 1 95.88 90 ALA B O 1
ATOM 1537 N N . GLU B 1 91 ? -16.203 -16.812 2.352 1 93.19 91 GLU B N 1
ATOM 1538 C CA . GLU B 1 91 ? -15.094 -15.852 2.34 1 93.19 91 GLU B CA 1
ATOM 1539 C C . GLU B 1 91 ? -15.477 -14.578 1.595 1 93.19 91 GLU B C 1
ATOM 1541 O O . GLU B 1 91 ? -15.07 -13.484 1.98 1 93.19 91 GLU B O 1
ATOM 1546 N N . THR B 1 92 ? -16.234 -14.734 0.533 1 96 92 THR B N 1
ATOM 1547 C CA . THR B 1 92 ? -16.688 -13.57 -0.228 1 96 92 THR B CA 1
ATOM 1548 C C . THR B 1 92 ? -17.484 -12.625 0.658 1 96 92 THR B C 1
ATOM 1550 O O . THR B 1 92 ? -17.234 -11.414 0.669 1 96 92 THR B O 1
ATOM 1553 N N . ILE B 1 93 ? -18.359 -13.156 1.394 1 97.81 93 ILE B N 1
ATOM 1554 C CA . ILE B 1 93 ? -19.203 -12.352 2.281 1 97.81 93 ILE B CA 1
ATOM 1555 C C . ILE B 1 93 ? -18.328 -11.711 3.367 1 97.81 93 ILE B C 1
ATOM 1557 O O . ILE B 1 93 ? -18.453 -10.516 3.645 1 97.81 93 ILE B O 1
ATOM 1561 N N . THR B 1 94 ? -17.453 -12.539 3.998 1 96.25 94 THR B N 1
ATOM 1562 C CA . THR B 1 94 ? -16.578 -12.039 5.051 1 96.25 94 THR B CA 1
ATOM 1563 C C . THR B 1 94 ? -15.727 -10.875 4.543 1 96.25 94 THR B C 1
ATOM 1565 O O . THR B 1 94 ? -15.625 -9.836 5.207 1 96.25 94 THR B O 1
ATOM 1568 N N . PHE B 1 95 ? -15.18 -10.961 3.391 1 96.38 95 PHE B N 1
ATOM 1569 C CA . PHE B 1 95 ? -14.336 -9.914 2.826 1 96.38 95 PHE B CA 1
ATOM 1570 C C . PHE B 1 95 ? -15.164 -8.688 2.469 1 96.38 95 PHE B C 1
ATOM 1572 O O . PHE B 1 95 ? -14.695 -7.551 2.615 1 96.38 95 PHE B O 1
ATOM 1579 N N . THR B 1 96 ? -16.359 -8.883 1.967 1 98.06 96 THR B N 1
ATOM 1580 C CA . THR B 1 96 ? -17.219 -7.766 1.6 1 98.06 96 THR B CA 1
ATOM 1581 C C . THR B 1 96 ? -17.609 -6.953 2.832 1 98.06 96 THR B C 1
ATOM 1583 O O . THR B 1 96 ? -17.531 -5.723 2.82 1 98.06 96 THR B O 1
ATOM 1586 N N . VAL B 1 97 ? -17.984 -7.648 3.861 1 98.12 97 VAL B N 1
ATOM 1587 C CA . VAL B 1 97 ? -18.328 -6.977 5.109 1 98.12 97 VAL B CA 1
ATOM 1588 C C . VAL B 1 97 ? -17.109 -6.258 5.672 1 98.12 97 VAL B C 1
ATOM 1590 O O . VAL B 1 97 ? -17.188 -5.105 6.098 1 98.12 97 VAL B O 1
ATOM 1593 N N . GLY B 1 98 ? -15.977 -6.93 5.664 1 97.62 98 GLY B N 1
ATOM 1594 C CA 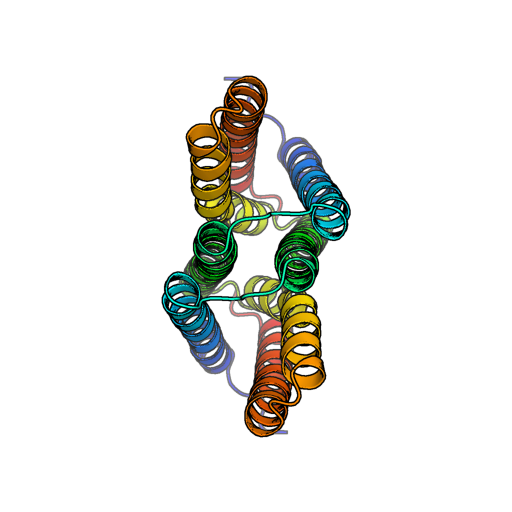. GLY B 1 98 ? -14.742 -6.305 6.113 1 97.62 98 GLY B CA 1
ATOM 1595 C C . GLY B 1 98 ? -14.383 -5.055 5.332 1 97.62 98 GLY B C 1
ATOM 1596 O O . GLY B 1 98 ? -14.008 -4.039 5.918 1 97.62 98 GLY B O 1
ATOM 1597 N N . ALA B 1 99 ? -14.539 -5.148 4.016 1 98.44 99 ALA B N 1
ATOM 1598 C CA . ALA B 1 99 ? -14.258 -3.998 3.16 1 98.44 99 ALA B CA 1
ATOM 1599 C C . ALA B 1 99 ? -15.172 -2.826 3.5 1 98.44 99 ALA B C 1
ATOM 1601 O O . ALA B 1 99 ? -14.727 -1.675 3.537 1 98.44 99 ALA B O 1
ATOM 1602 N N . ALA B 1 100 ? -16.469 -3.117 3.729 1 98.5 100 ALA B N 1
ATOM 1603 C CA . ALA B 1 100 ? -17.422 -2.076 4.09 1 98.5 100 ALA B CA 1
ATOM 1604 C C . ALA B 1 100 ? -17.031 -1.413 5.41 1 98.5 100 ALA B C 1
ATOM 1606 O O . ALA B 1 100 ? -17.078 -0.186 5.531 1 98.5 100 ALA B O 1
ATOM 1607 N N . ILE B 1 101 ? -16.609 -2.186 6.367 1 98.56 101 ILE B N 1
ATOM 1608 C CA . ILE B 1 101 ? -16.203 -1.669 7.668 1 98.56 101 ILE B CA 1
ATOM 1609 C C . ILE B 1 101 ? -14.945 -0.818 7.516 1 98.56 101 ILE B C 1
ATOM 1611 O O . ILE B 1 101 ? -14.867 0.295 8.039 1 98.56 101 ILE B O 1
ATOM 1615 N N . TRP B 1 102 ? -13.977 -1.322 6.77 1 98.69 102 TRP B N 1
ATOM 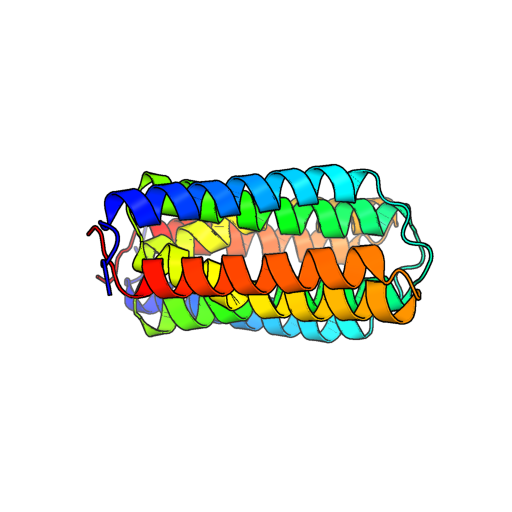1616 C CA . TRP B 1 102 ? -12.742 -0.563 6.559 1 98.69 102 TRP B CA 1
ATOM 1617 C C . TRP B 1 102 ? -13.031 0.728 5.797 1 98.69 102 TRP B C 1
ATOM 1619 O O . TRP B 1 102 ? -12.414 1.762 6.066 1 98.69 102 TRP B O 1
ATOM 1629 N N . GLY B 1 103 ? -13.914 0.665 4.832 1 98.69 103 GLY B N 1
ATOM 1630 C CA . GLY B 1 103 ? -14.32 1.888 4.156 1 98.69 103 GLY B CA 1
ATOM 1631 C C . GLY B 1 103 ? -14.898 2.926 5.102 1 98.69 103 GLY B C 1
ATOM 1632 O O . GLY B 1 103 ? -14.539 4.102 5.031 1 98.69 103 GLY B O 1
ATOM 1633 N N . ALA B 1 104 ? -15.758 2.512 5.996 1 98.44 104 ALA B N 1
ATOM 1634 C CA . ALA B 1 104 ? -16.359 3.414 6.977 1 98.44 104 ALA B CA 1
ATOM 1635 C C . ALA B 1 104 ? -15.289 3.996 7.906 1 98.44 104 ALA B C 1
ATOM 1637 O O . ALA B 1 104 ? -15.312 5.188 8.211 1 98.44 104 ALA B O 1
ATOM 1638 N N . ILE B 1 105 ? -14.391 3.141 8.305 1 98.5 105 ILE B N 1
ATOM 1639 C CA . ILE B 1 105 ? -13.312 3.598 9.18 1 98.5 105 ILE B CA 1
ATOM 1640 C C . ILE B 1 105 ? -12.445 4.613 8.438 1 98.5 105 ILE B C 1
ATOM 1642 O O . ILE B 1 105 ? -12.094 5.656 8.992 1 98.5 105 ILE B O 1
ATOM 1646 N N . GLY B 1 106 ? -12.094 4.301 7.203 1 98.62 106 GLY B N 1
ATOM 1647 C CA . GLY B 1 106 ? -11.305 5.234 6.418 1 98.62 106 GLY B CA 1
ATOM 1648 C C . GLY B 1 106 ? -11.969 6.59 6.266 1 98.62 106 GLY B C 1
ATOM 1649 O O . GLY B 1 106 ? -11.312 7.625 6.426 1 98.62 106 GLY B O 1
ATOM 1650 N N . LEU B 1 107 ? -13.227 6.598 5.949 1 98 107 LEU B N 1
ATOM 1651 C CA . LEU B 1 107 ? -13.969 7.848 5.793 1 98 107 LEU B CA 1
ATOM 1652 C C . LEU B 1 107 ? -14.047 8.602 7.117 1 98 107 LEU B C 1
ATOM 1654 O O . LEU B 1 107 ? -13.898 9.828 7.145 1 98 107 LEU B O 1
ATOM 1658 N N . GLY B 1 108 ? -14.312 7.891 8.125 1 97.75 108 GLY B N 1
ATOM 1659 C CA . GLY B 1 108 ? -14.352 8.516 9.438 1 97.75 108 GLY B CA 1
ATOM 1660 C C . GLY B 1 108 ? -13.031 9.164 9.828 1 97.75 108 GLY B C 1
ATOM 1661 O O . GLY B 1 108 ? -13.016 10.281 10.344 1 97.75 108 GLY B O 1
ATOM 1662 N N . LEU B 1 109 ? -11.961 8.469 9.641 1 97.94 109 LEU B N 1
ATOM 1663 C CA . LEU B 1 109 ? -10.633 9.008 9.898 1 97.94 109 LEU B CA 1
ATOM 1664 C C . LEU B 1 109 ? -10.383 10.258 9.062 1 97.94 109 LEU B C 1
ATOM 1666 O O . LEU B 1 109 ? -9.945 11.281 9.586 1 97.94 109 LEU B O 1
ATOM 1670 N N . TRP B 1 110 ? -10.672 10.094 7.809 1 96.38 110 TRP B N 1
ATOM 1671 C CA . TRP B 1 110 ? -10.438 11.188 6.871 1 96.38 110 TRP B CA 1
ATOM 1672 C C . TRP B 1 110 ? -11.211 12.438 7.293 1 96.38 110 TRP B C 1
ATOM 1674 O O . TRP B 1 110 ? -10.719 13.555 7.133 1 96.38 110 TRP B O 1
ATOM 1684 N N . ALA B 1 111 ? -12.328 12.305 7.922 1 95.88 111 ALA B N 1
ATOM 1685 C CA . ALA B 1 111 ? -13.203 13.406 8.305 1 95.88 111 ALA B CA 1
ATOM 1686 C C . ALA B 1 111 ? -12.898 13.883 9.727 1 95.88 111 ALA B C 1
ATOM 1688 O O . ALA B 1 111 ? -13.461 14.875 10.188 1 95.88 111 ALA B O 1
ATOM 1689 N N . SER B 1 112 ? -11.984 13.234 10.414 1 94.19 112 SER B N 1
ATOM 1690 C CA . SER B 1 112 ? -11.711 13.57 11.812 1 94.19 112 SER B CA 1
ATOM 1691 C C . SER B 1 112 ? -10.211 13.695 12.062 1 94.19 112 SER B C 1
ATOM 1693 O O . SER B 1 112 ? -9.625 12.875 12.773 1 94.19 112 SER B O 1
ATOM 1695 N N . PRO B 1 113 ? -9.656 14.781 11.617 1 92.81 113 PRO B N 1
ATOM 1696 C CA . PRO B 1 113 ? -8.219 14.961 11.852 1 92.81 113 PRO B CA 1
ATOM 1697 C C . PRO B 1 113 ? -7.883 15.164 13.32 1 92.81 113 PRO B C 1
ATOM 1699 O O . PRO B 1 113 ? -8.664 15.758 14.062 1 92.81 113 PRO B O 1
ATOM 1702 N N . LEU B 1 114 ? -6.875 14.555 13.797 1 89.19 114 LEU B N 1
ATOM 1703 C CA . LEU B 1 114 ? -6.34 14.742 15.141 1 89.19 114 LEU B CA 1
ATOM 1704 C C . LEU B 1 114 ? -5.352 15.906 15.164 1 89.19 114 LEU B C 1
ATOM 1706 O O . LEU B 1 114 ? -5.227 16.594 16.188 1 89.19 114 LEU B O 1
ATOM 1710 N N . LYS B 1 115 ? -4.637 16 14.141 1 78.31 115 LYS B N 1
ATOM 1711 C CA . LYS B 1 115 ? -3.721 17.125 14.016 1 78.31 115 LYS B CA 1
ATOM 1712 C C . LYS B 1 115 ? -4.039 17.969 12.773 1 78.31 115 LYS B C 1
ATOM 1714 O O . LYS B 1 115 ? -4.598 17.453 11.805 1 78.31 115 LYS B O 1
#

pLDDT: mean 91.78, std 11.65, range [41.12, 98.88]

Sequence (230 aa):
MVSLSPSTWNTLGLGVAAGWATLGLVGFFQQLDQLSSMALILGSRDFSIATALFMLGRAGRNEEMGTLILSTLVICGADIYLVWKAKRYAETITFTVGAAIWGAIGLGLWASPLKMVSLSPSTWNTLGLGVAAGWATLGLVGFFQQLDQLSSMALILGSRDFSIATALFMLGRAGRNEEMGTLILSTLVICGADIYLVWKAKRYAETITFTVGAAIWGAIGLGLWASPLK

Solvent-accessible surface area (backbone atoms only — not comparable to full-atom values): 10952 Å² total; per-residue (Å²): 125,92,74,73,53,40,67,54,38,38,53,54,49,40,49,52,18,51,49,30,38,52,50,11,56,50,27,56,69,43,78,55,84,53,40,72,53,45,9,47,54,47,14,27,47,29,35,17,52,14,48,28,34,42,52,28,42,75,69,39,36,24,35,62,36,10,45,43,47,49,28,41,49,50,33,43,53,45,54,32,50,53,34,44,75,68,66,38,57,73,58,24,51,53,46,48,52,48,43,53,51,46,42,51,51,12,53,49,12,44,74,27,56,68,108,126,91,74,74,53,44,69,54,38,40,53,53,49,41,48,51,18,52,48,29,37,51,50,12,58,49,27,58,69,44,79,57,85,52,39,72,54,46,8,47,53,46,14,27,47,28,36,18,53,14,50,28,34,42,53,30,42,77,69,40,36,23,34,62,36,10,46,43,45,48,27,42,48,49,33,43,53,45,53,32,49,53,34,43,75,69,66,37,57,70,58,24,51,55,44,50,52,48,44,54,50,46,44,52,50,12,52,49,13,43,73,28,55,67,108

InterPro domains:
  IPR025363 Protein of unknown function DUF4267 [PF14087] (34-109)

Secondary structure (DSSP, 8-state):
-----HHHHHHHHHHHHHHHHHHHHHHTT-----HHHHHHHHHHHHHHHHHHHHHHHHTT-HHHHHHHHHHTHHHHHHHHHHHHHTT-HHHHHHHHHHHHHHHHHHHHHHTS---/-----HHHHHHHHHHHHHHHHHHHHHHTT-----HHHHHHHHHHHHHHHHHHHHHHHHTT-HHHHHHHHHHTHHHHHHHHHHHHHTT-HHHHHHHHHHHHHHHHHHHHHHH----

Foldseek 3Di:
DPDDDPVVVVVVVVVVVVVVVVVVVVVVVDDDPDPVVVCVVVVVVVVVLVVVLVVCVVVQALQVSLVSLQVCLVVLVVVLVVCVVVVVVVVNVVSVVVSVVSNVSSVVSNVDGPD/DPDDDPVVVVVVVVVVVVVVVVVVVVVVVDDDPDPVVVCVVVVVVVVVLVVVLVVCVVVQALQVSLVSLQVCLVVLVVVLVVCVVVVVVVVNVVSVVVSVVSNVSSVVSNVDGPD

Organism: Fusarium solani (NCBI:txid169388)